Protein AF-K7FGC2-F1 (afdb_monomer_lite)

InterPro domains:
  IPR001452 SH3 domain [PF14604] (245-299)
  IPR001452 SH3 domain [PS50002] (238-303)
  IPR001452 SH3 domain [SM00326] (241-302)
  IPR009060 UBA-like superfamily [SSF46934] (22-72)
  IPR015940 Ubiquitin-associated domain [PF22562] (24-68)
  IPR015940 Ubiquitin-associated domain [PS50030] (15-60)
  IPR036028 SH3-like domain superfamily [SSF50044] (240-305)

Radius of gyration: 21.97 Å; chains: 1; bounding box: 47×70×52 Å

Structure (mmCIF, N/CA/C/O backbone):
data_AF-K7FGC2-F1
#
_entry.id   AF-K7FGC2-F1
#
loop_
_atom_site.group_PDB
_atom_site.id
_atom_site.type_symbol
_atom_site.label_atom_id
_atom_site.label_alt_id
_atom_site.label_comp_id
_atom_site.label_asym_id
_atom_site.label_entity_id
_atom_site.label_seq_id
_atom_site.pdbx_PDB_ins_code
_atom_site.Cartn_x
_atom_site.Cartn_y
_atom_site.Cartn_z
_atom_site.occupancy
_atom_site.B_iso_or_equiv
_atom_site.auth_seq_id
_atom_site.auth_comp_id
_atom_site.auth_asym_id
_atom_site.auth_atom_id
_atom_site.pdbx_PDB_model_num
ATOM 1 N N . MET A 1 1 ? -21.539 -42.590 16.883 1.00 47.12 1 MET A N 1
ATOM 2 C CA . MET A 1 1 ? -21.358 -42.446 15.420 1.00 47.12 1 MET A CA 1
ATOM 3 C C . MET A 1 1 ? -21.165 -40.992 14.982 1.00 47.12 1 MET A C 1
ATOM 5 O O . MET A 1 1 ? -20.287 -40.769 14.167 1.00 47.12 1 MET A O 1
ATOM 9 N N . ALA A 1 2 ? -21.829 -40.002 15.596 1.00 45.66 2 ALA A N 1
ATOM 10 C CA . ALA A 1 2 ? -21.679 -38.582 15.230 1.00 45.66 2 ALA A CA 1
ATOM 11 C C . ALA A 1 2 ? -20.256 -37.985 15.386 1.00 45.66 2 ALA A C 1
ATOM 13 O O . ALA A 1 2 ? -19.843 -37.169 14.577 1.00 45.66 2 ALA A O 1
ATOM 14 N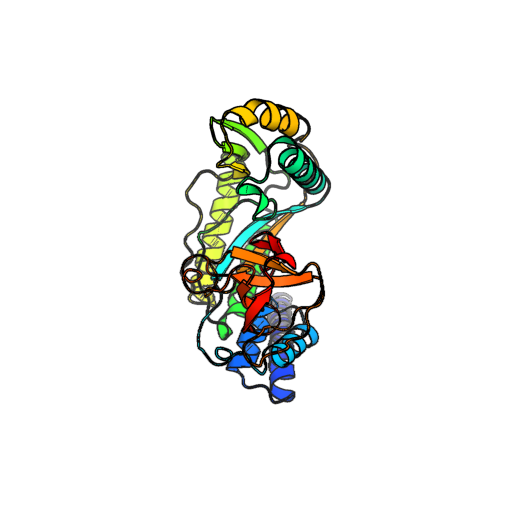 N . VAL A 1 3 ? -19.462 -38.410 16.380 1.00 42.41 3 VAL A N 1
ATOM 15 C CA . VAL A 1 3 ? -18.118 -37.834 16.644 1.00 42.41 3 VAL A CA 1
ATOM 16 C C . VAL A 1 3 ? -17.076 -38.220 15.578 1.00 42.41 3 VAL A C 1
ATOM 18 O O . VAL A 1 3 ? -16.153 -37.455 15.300 1.00 42.41 3 VAL A O 1
ATOM 21 N N . ALA A 1 4 ? -17.230 -39.392 14.953 1.00 43.91 4 ALA A N 1
ATOM 22 C CA . ALA A 1 4 ? -16.322 -39.869 13.908 1.00 43.91 4 ALA A CA 1
ATOM 23 C C . ALA A 1 4 ? -16.561 -39.151 12.566 1.00 43.91 4 ALA A C 1
ATOM 25 O O . ALA A 1 4 ? -15.607 -38.866 11.842 1.00 43.91 4 ALA A O 1
ATOM 26 N N . GLU A 1 5 ? -17.813 -38.791 12.267 1.00 41.41 5 GLU A N 1
ATOM 27 C CA . GLU A 1 5 ? -18.177 -38.028 11.068 1.00 41.41 5 GLU A CA 1
ATOM 28 C C . GLU A 1 5 ? -17.673 -36.579 11.144 1.00 41.41 5 GLU A C 1
ATOM 30 O O . GLU A 1 5 ? -17.087 -36.090 10.178 1.00 41.41 5 GLU A O 1
ATOM 35 N N . THR A 1 6 ? -17.759 -35.919 12.307 1.00 45.28 6 THR A N 1
ATOM 36 C CA . THR A 1 6 ? -17.243 -34.548 12.493 1.00 45.28 6 THR A CA 1
ATOM 37 C C . THR A 1 6 ? -15.719 -34.458 12.321 1.00 45.28 6 THR A C 1
ATOM 39 O O . THR A 1 6 ? -15.209 -33.473 11.783 1.00 45.28 6 THR A O 1
ATOM 42 N N . GLN A 1 7 ? -14.970 -35.494 12.727 1.00 43.53 7 GLN A N 1
ATOM 43 C CA . GLN A 1 7 ? -13.517 -35.576 12.505 1.00 43.53 7 GLN A CA 1
ATOM 44 C C . GLN A 1 7 ? -13.140 -35.889 11.050 1.00 43.53 7 GLN A C 1
ATOM 46 O O . GLN A 1 7 ? -12.083 -35.458 10.584 1.00 43.53 7 GLN A O 1
ATOM 51 N N . LEU A 1 8 ? -13.976 -36.634 10.319 1.00 41.78 8 LEU A N 1
ATOM 52 C CA . LEU A 1 8 ? -13.760 -36.872 8.892 1.00 41.78 8 LEU A CA 1
ATOM 53 C C . LEU A 1 8 ? -14.000 -35.590 8.089 1.00 41.78 8 LEU A C 1
ATOM 55 O O . LEU A 1 8 ? -13.174 -35.229 7.252 1.00 41.78 8 LEU A O 1
ATOM 59 N N . TYR A 1 9 ? -15.077 -34.863 8.396 1.00 42.16 9 TYR A N 1
ATOM 60 C CA . TYR A 1 9 ? -15.404 -33.598 7.739 1.00 42.16 9 TYR A CA 1
ATOM 61 C C . TYR A 1 9 ? -14.333 -32.526 7.970 1.00 42.16 9 TYR A C 1
ATOM 63 O O . TYR A 1 9 ? -13.935 -31.867 7.013 1.00 42.16 9 TYR A O 1
ATOM 71 N N . SER A 1 10 ? -13.789 -32.390 9.185 1.00 39.84 10 SER A N 1
ATOM 72 C CA . SER A 1 10 ? -12.711 -31.426 9.465 1.00 39.84 10 SER A CA 1
ATOM 73 C C . SER A 1 10 ? -11.397 -31.774 8.753 1.00 39.84 10 SER A C 1
ATOM 75 O O . SER A 1 10 ? -10.726 -30.888 8.220 1.00 39.84 10 SER A O 1
ATOM 77 N N . LYS A 1 11 ? -11.054 -33.065 8.648 1.00 40.75 11 LYS A N 1
ATOM 78 C CA . LYS A 1 11 ? -9.892 -33.531 7.873 1.00 40.75 11 LYS A CA 1
ATOM 79 C C . LYS A 1 11 ? -10.072 -33.313 6.373 1.00 40.75 11 LYS A C 1
ATOM 81 O O . LYS A 1 11 ? -9.118 -32.908 5.714 1.00 40.75 11 LYS A O 1
ATOM 86 N N . VAL A 1 12 ? -11.268 -33.539 5.829 1.00 42.62 12 VAL A N 1
ATOM 87 C CA . VAL A 1 12 ? -11.571 -33.307 4.408 1.00 42.62 12 VAL A CA 1
ATOM 88 C C . VAL A 1 12 ? -11.582 -31.809 4.089 1.00 42.62 12 VAL A C 1
ATOM 90 O O . VAL A 1 12 ? -10.975 -31.411 3.099 1.00 42.62 12 VAL A O 1
ATOM 93 N N . LEU A 1 13 ? -12.150 -30.961 4.954 1.00 41.16 13 LEU A N 1
ATOM 94 C CA . LEU A 1 13 ? -12.154 -29.505 4.767 1.00 41.16 13 LEU A CA 1
ATOM 95 C C . LEU A 1 13 ? -10.731 -28.916 4.795 1.00 41.16 13 LEU A C 1
ATOM 97 O O . LEU A 1 13 ? -10.389 -28.092 3.947 1.00 41.16 13 LEU A O 1
ATOM 101 N N . ASN A 1 14 ? -9.877 -29.394 5.710 1.00 41.31 14 ASN A N 1
ATOM 102 C CA . ASN A 1 14 ? -8.462 -29.013 5.766 1.00 41.31 14 ASN A CA 1
ATOM 103 C C . ASN A 1 14 ? -7.676 -29.519 4.547 1.00 41.31 14 ASN A C 1
ATOM 105 O O . ASN A 1 14 ? -6.813 -28.810 4.037 1.00 41.31 14 ASN A O 1
ATOM 109 N N . LYS A 1 15 ? -8.002 -30.705 4.018 1.00 41.00 15 LYS A N 1
ATOM 110 C CA . LYS A 1 15 ? -7.376 -31.251 2.800 1.00 41.00 15 LYS A CA 1
ATOM 111 C C . LYS A 1 15 ? -7.814 -30.512 1.529 1.00 41.00 15 LYS A C 1
ATOM 113 O O . LYS A 1 15 ? -7.029 -30.416 0.592 1.00 41.00 15 LYS A O 1
ATOM 118 N N . VAL A 1 16 ? -9.038 -29.978 1.500 1.00 44.78 16 VAL A N 1
ATOM 119 C CA . VAL A 1 16 ? -9.581 -29.181 0.386 1.00 44.78 16 VAL A CA 1
ATOM 120 C C . VAL A 1 16 ? -9.052 -27.740 0.416 1.00 44.78 16 VAL A C 1
ATOM 122 O O . VAL A 1 16 ? -8.631 -27.249 -0.627 1.00 44.78 16 VAL A O 1
ATOM 125 N N . LYS A 1 17 ? -8.958 -27.091 1.590 1.00 45.12 17 LYS A N 1
ATOM 126 C CA . LYS A 1 17 ? -8.335 -25.755 1.732 1.00 45.12 17 LYS A CA 1
ATOM 127 C C . LYS A 1 17 ? -6.833 -25.766 1.424 1.00 45.12 17 LYS A C 1
ATOM 129 O O . LYS A 1 17 ? -6.354 -24.859 0.757 1.00 45.12 17 LYS A O 1
ATOM 134 N N . LYS A 1 18 ? -6.108 -26.820 1.822 1.00 43.69 18 LYS A N 1
ATOM 135 C CA . LYS A 1 18 ? -4.686 -27.005 1.469 1.00 43.69 18 LYS A CA 1
ATOM 136 C C . LYS A 1 18 ? -4.472 -27.258 -0.034 1.00 43.69 18 LYS A C 1
ATOM 138 O O . LYS A 1 18 ? -3.371 -27.069 -0.531 1.00 43.69 18 LYS A O 1
ATOM 143 N N 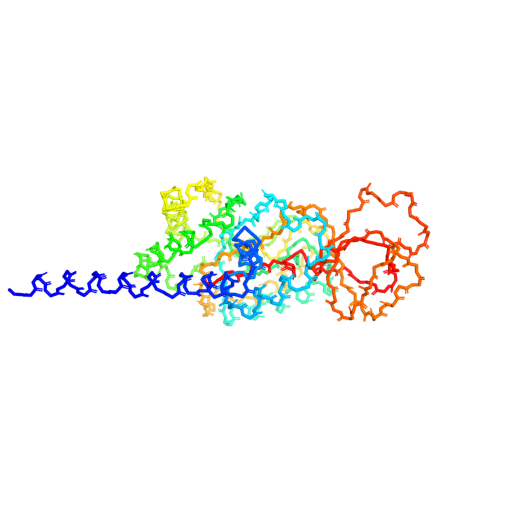. ARG A 1 19 ? -5.517 -27.670 -0.765 1.00 45.34 19 ARG A N 1
ATOM 144 C CA . ARG A 1 19 ? -5.463 -27.991 -2.201 1.00 45.34 19 ARG A CA 1
ATOM 145 C C . ARG A 1 19 ? -5.530 -26.760 -3.110 1.00 45.34 19 ARG A C 1
ATOM 147 O O . ARG A 1 19 ? -4.946 -26.805 -4.181 1.00 45.34 19 ARG A O 1
ATOM 154 N N . SER A 1 20 ? -6.220 -25.682 -2.723 1.00 50.56 20 SER A N 1
ATOM 155 C CA . SER A 1 20 ? -6.410 -24.517 -3.608 1.00 50.56 20 SER A CA 1
ATOM 156 C C . SER A 1 20 ? -5.241 -23.526 -3.599 1.00 50.56 20 SER A C 1
ATOM 158 O O . SER A 1 20 ? -4.976 -22.908 -4.622 1.00 50.56 20 SER A O 1
ATOM 160 N N . SER A 1 21 ? -4.535 -23.365 -2.474 1.00 52.53 21 SER A N 1
ATOM 161 C CA . SER A 1 21 ? -3.365 -22.473 -2.369 1.00 52.53 21 SER A CA 1
ATOM 162 C C . SER A 1 21 ? -2.082 -23.125 -2.893 1.00 52.53 21 SER A C 1
ATOM 164 O O . SER A 1 21 ? -1.301 -22.466 -3.572 1.00 52.53 21 SER A O 1
ATOM 166 N N . CYS A 1 22 ? -1.924 -24.440 -2.690 1.00 63.91 22 CYS A N 1
ATOM 167 C CA . CYS A 1 22 ? -0.880 -25.234 -3.346 1.00 63.91 22 CYS A CA 1
ATOM 168 C C . CYS A 1 22 ? -1.037 -25.199 -4.877 1.00 63.91 22 CYS A C 1
ATOM 170 O O . CYS A 1 22 ? -0.046 -25.088 -5.586 1.00 63.91 22 CYS A O 1
ATOM 172 N N . ALA A 1 23 ? -2.278 -25.165 -5.385 1.00 77.50 23 ALA A N 1
ATOM 173 C CA . ALA A 1 23 ? -2.550 -25.157 -6.822 1.00 77.50 23 ALA A CA 1
ATOM 174 C C . ALA A 1 23 ? -2.007 -23.922 -7.563 1.00 77.50 23 ALA A C 1
ATOM 176 O O . ALA A 1 23 ? -1.613 -24.048 -8.719 1.00 77.50 23 ALA A O 1
ATOM 177 N N . VAL A 1 24 ? -1.975 -22.736 -6.935 1.00 88.12 24 VAL A N 1
ATOM 178 C CA . VAL A 1 24 ? -1.490 -21.515 -7.611 1.00 88.12 24 VAL A CA 1
ATOM 179 C C . VAL A 1 24 ? 0.025 -21.587 -7.816 1.00 88.12 24 VAL A C 1
ATOM 181 O O . VAL A 1 24 ? 0.502 -21.391 -8.933 1.00 88.12 24 VAL A O 1
ATOM 184 N N . LEU A 1 25 ? 0.773 -21.928 -6.760 1.00 92.38 25 LEU A N 1
ATOM 185 C CA . LEU A 1 25 ? 2.220 -22.121 -6.847 1.00 92.38 25 LEU A CA 1
ATOM 186 C C . LEU A 1 25 ? 2.562 -23.304 -7.763 1.00 92.38 25 LEU A C 1
ATOM 188 O O . LEU A 1 25 ? 3.377 -23.146 -8.664 1.00 92.38 25 LEU A O 1
ATOM 192 N N . GLU A 1 26 ? 1.907 -24.457 -7.597 1.00 92.44 26 GLU A N 1
ATOM 193 C CA . GLU A 1 26 ? 2.106 -25.635 -8.457 1.00 92.44 26 GLU A CA 1
ATOM 194 C C . GLU A 1 26 ? 1.871 -25.316 -9.939 1.00 92.44 26 GLU A C 1
ATOM 196 O O . GLU A 1 26 ? 2.631 -25.775 -10.790 1.00 92.44 26 GLU A O 1
ATOM 201 N N . SER A 1 27 ? 0.867 -24.490 -10.252 1.00 94.00 27 SER A N 1
ATOM 202 C CA . SER A 1 27 ? 0.606 -24.040 -11.620 1.00 94.00 27 SER A CA 1
ATOM 203 C C . SER A 1 27 ? 1.779 -23.228 -12.181 1.00 94.00 27 SER A C 1
ATOM 205 O O . SER A 1 27 ? 2.276 -23.551 -13.258 1.00 94.00 27 SER A O 1
ATOM 207 N N . LEU A 1 28 ? 2.309 -22.252 -11.433 1.00 95.50 28 LEU A N 1
ATOM 208 C CA . LEU A 1 28 ? 3.484 -21.474 -11.857 1.00 95.50 28 LEU A CA 1
ATOM 209 C C . LEU A 1 28 ? 4.738 -22.347 -12.024 1.00 95.50 28 LEU A C 1
ATOM 211 O O . LEU A 1 28 ? 5.472 -22.190 -12.999 1.00 95.50 28 LEU A O 1
ATOM 215 N N . LEU A 1 29 ? 4.955 -23.307 -11.122 1.00 95.88 29 LEU A N 1
ATOM 216 C CA . LEU A 1 29 ? 6.051 -24.273 -11.241 1.00 95.88 29 LEU A CA 1
ATOM 217 C C . LEU A 1 29 ? 5.895 -25.144 -12.495 1.00 95.88 29 LEU A C 1
ATOM 219 O O . LEU A 1 29 ? 6.872 -25.399 -13.195 1.00 95.88 29 LEU A O 1
ATOM 223 N N . SER A 1 30 ? 4.667 -25.562 -12.822 1.00 95.19 30 SER A N 1
ATOM 224 C CA . SER A 1 30 ? 4.380 -26.338 -14.036 1.00 95.19 30 SER A CA 1
ATOM 225 C C . SER A 1 30 ? 4.595 -25.541 -15.330 1.00 95.19 30 SER A C 1
ATOM 227 O O . SER A 1 30 ? 4.909 -26.132 -16.361 1.00 95.19 30 SER A O 1
ATOM 229 N N . MET A 1 31 ? 4.498 -24.206 -15.271 1.00 94.75 31 MET A N 1
ATOM 230 C CA . MET A 1 31 ? 4.869 -23.298 -16.366 1.00 94.75 31 MET A CA 1
ATOM 231 C C . MET A 1 31 ? 6.392 -23.130 -16.514 1.00 94.75 31 MET A C 1
ATOM 233 O O . MET A 1 31 ? 6.842 -22.502 -17.469 1.00 94.75 31 MET A O 1
ATOM 237 N N . GLY A 1 32 ? 7.186 -23.691 -15.596 1.00 95.75 32 GLY A N 1
ATOM 238 C CA . GLY A 1 32 ? 8.648 -23.661 -15.628 1.00 95.75 32 GLY A CA 1
ATOM 239 C C . GLY A 1 32 ? 9.285 -22.510 -14.848 1.00 95.75 32 GLY A C 1
ATOM 240 O O . GLY A 1 32 ? 10.500 -22.334 -14.929 1.00 95.75 32 GLY A O 1
ATOM 241 N N . PHE A 1 33 ? 8.510 -21.731 -14.086 1.00 96.31 33 PHE A N 1
ATOM 242 C CA . PHE A 1 33 ? 9.080 -20.681 -13.244 1.00 96.31 33 PHE A CA 1
ATOM 243 C C . PHE A 1 33 ? 9.817 -21.277 -12.032 1.00 96.31 33 PHE A C 1
ATOM 245 O O . PHE A 1 33 ? 9.278 -22.174 -11.376 1.00 96.31 33 PHE A O 1
ATOM 252 N N . PRO A 1 34 ? 11.021 -20.779 -11.688 1.00 96.06 34 PRO A N 1
ATOM 253 C CA . PRO A 1 34 ? 11.702 -21.155 -10.453 1.00 96.06 34 PRO A CA 1
ATOM 254 C C . PRO A 1 34 ? 10.847 -20.888 -9.208 1.00 96.06 34 PRO A C 1
ATOM 256 O O . PRO A 1 34 ? 10.091 -19.920 -9.144 1.00 96.06 34 PRO A O 1
ATOM 259 N N . ALA A 1 35 ? 10.986 -21.729 -8.182 1.00 94.81 35 ALA A N 1
ATOM 260 C CA . ALA A 1 35 ? 10.135 -21.647 -6.997 1.00 94.81 35 ALA A CA 1
ATOM 261 C C . ALA A 1 35 ? 10.280 -20.330 -6.224 1.00 94.81 35 ALA A C 1
ATOM 263 O O . ALA A 1 35 ? 9.289 -19.805 -5.720 1.00 94.81 35 ALA A O 1
ATOM 264 N N . HIS A 1 36 ? 11.489 -19.776 -6.125 1.00 94.81 36 HIS A N 1
ATOM 265 C CA . HIS A 1 36 ? 11.714 -18.523 -5.404 1.00 94.81 36 HIS A CA 1
ATOM 266 C C . HIS A 1 36 ? 11.096 -17.325 -6.136 1.00 94.81 36 HIS A C 1
ATOM 268 O O . HIS A 1 36 ? 10.397 -16.538 -5.503 1.00 94.81 36 HIS A O 1
ATOM 274 N N . THR A 1 37 ? 11.248 -17.225 -7.462 1.00 96.19 37 THR A N 1
ATOM 275 C CA . THR A 1 37 ? 10.623 -16.145 -8.248 1.00 96.19 37 THR A CA 1
ATOM 276 C C . THR A 1 37 ? 9.106 -16.290 -8.312 1.00 96.19 37 THR A C 1
ATOM 278 O O . THR A 1 37 ? 8.398 -15.290 -8.213 1.00 96.19 37 THR A O 1
ATOM 281 N N . ALA A 1 38 ? 8.581 -17.519 -8.392 1.00 96.94 38 ALA A N 1
ATOM 282 C CA . ALA A 1 38 ? 7.145 -17.773 -8.319 1.00 96.94 38 ALA A CA 1
ATOM 283 C C . ALA A 1 38 ? 6.548 -17.309 -6.979 1.00 96.94 38 ALA A C 1
ATOM 285 O O . ALA A 1 38 ? 5.533 -16.614 -6.974 1.00 96.94 38 ALA A O 1
ATOM 286 N N . ASN A 1 39 ? 7.193 -17.623 -5.849 1.00 96.06 39 ASN A N 1
ATOM 287 C CA . ASN A 1 39 ? 6.759 -17.128 -4.538 1.00 96.06 39 ASN A CA 1
ATOM 288 C C . ASN A 1 39 ? 6.834 -15.598 -4.451 1.00 96.06 39 ASN A C 1
ATOM 290 O O . ASN A 1 39 ? 5.871 -14.973 -4.011 1.00 96.06 39 ASN A O 1
ATOM 294 N N . LYS A 1 40 ? 7.919 -14.983 -4.939 1.00 96.69 40 LYS A N 1
ATOM 295 C CA . LYS A 1 40 ? 8.049 -13.520 -4.997 1.00 96.69 40 LYS A CA 1
ATOM 296 C C . LYS A 1 40 ? 6.921 -12.872 -5.800 1.00 96.69 40 LYS A C 1
ATOM 298 O O . LYS A 1 40 ? 6.319 -11.898 -5.356 1.00 96.69 40 LYS A O 1
ATOM 303 N N . ALA A 1 41 ? 6.589 -13.431 -6.961 1.00 97.19 41 ALA A N 1
ATOM 304 C CA . ALA A 1 41 ? 5.509 -12.932 -7.804 1.00 97.19 41 ALA A CA 1
ATOM 305 C C . ALA A 1 41 ? 4.136 -13.060 -7.135 1.00 97.19 41 ALA A C 1
ATOM 307 O O . ALA A 1 41 ? 3.300 -12.162 -7.247 1.00 97.19 41 ALA A O 1
ATOM 308 N N . LEU A 1 42 ? 3.899 -14.157 -6.412 1.00 96.50 42 LEU A N 1
ATOM 309 C CA . LEU A 1 42 ? 2.680 -14.337 -5.629 1.00 96.50 42 LEU A CA 1
ATOM 310 C C . LEU A 1 42 ? 2.588 -13.312 -4.498 1.00 96.50 42 LEU A C 1
ATOM 312 O O . LEU A 1 42 ? 1.543 -12.672 -4.353 1.00 96.50 42 LEU A O 1
ATOM 316 N N . ALA A 1 43 ? 3.678 -13.087 -3.763 1.00 96.12 43 ALA A N 1
ATOM 317 C CA . ALA A 1 43 ? 3.753 -12.050 -2.739 1.00 96.12 43 ALA A CA 1
ATOM 318 C C . ALA A 1 43 ? 3.463 -10.660 -3.340 1.00 96.12 43 ALA A C 1
ATOM 320 O O . ALA A 1 43 ? 2.585 -9.950 -2.850 1.00 96.12 43 ALA A O 1
ATOM 321 N N . ALA A 1 44 ? 4.085 -10.332 -4.479 1.00 96.25 44 ALA A N 1
ATOM 322 C CA . ALA A 1 44 ? 3.913 -9.069 -5.206 1.00 96.25 44 ALA A CA 1
ATOM 323 C C . ALA A 1 44 ? 2.551 -8.855 -5.862 1.00 96.25 44 ALA A C 1
ATOM 325 O O . ALA A 1 44 ? 2.229 -7.740 -6.264 1.00 96.25 44 ALA A O 1
ATOM 326 N N . THR A 1 45 ? 1.727 -9.892 -5.951 1.00 96.44 45 THR A N 1
ATOM 327 C CA . THR A 1 45 ? 0.374 -9.805 -6.517 1.00 96.44 45 THR A CA 1
ATOM 328 C C . THR A 1 45 ? -0.709 -10.124 -5.490 1.00 96.44 45 THR A C 1
ATOM 330 O O . THR A 1 45 ? -1.896 -10.174 -5.813 1.00 96.44 45 THR A O 1
ATOM 333 N N . GLY A 1 46 ? -0.334 -10.302 -4.222 1.00 95.31 46 GLY A N 1
ATOM 334 C CA . GLY A 1 46 ? -1.278 -10.526 -3.134 1.00 95.31 46 GLY A CA 1
ATOM 335 C C . GLY A 1 46 ? -1.883 -11.930 -3.122 1.00 95.31 46 GLY A C 1
ATOM 336 O O . GLY A 1 46 ? -2.929 -12.132 -2.506 1.00 95.31 46 GLY A O 1
ATOM 337 N N . HIS A 1 47 ? -1.246 -12.889 -3.806 1.00 92.62 47 HIS A N 1
ATOM 338 C CA . HIS A 1 47 ? -1.708 -14.269 -4.006 1.00 92.62 47 HIS A CA 1
ATOM 339 C C . HIS A 1 47 ? -3.109 -14.375 -4.637 1.00 92.62 47 HIS A C 1
ATOM 341 O O . HIS A 1 47 ? -3.859 -15.314 -4.357 1.00 92.62 47 HIS A O 1
ATOM 347 N N . LYS A 1 48 ? -3.498 -13.416 -5.483 1.00 89.62 48 LYS A N 1
ATOM 348 C CA . LYS A 1 48 ? -4.848 -13.364 -6.065 1.00 89.62 48 LYS A CA 1
ATOM 349 C C . LYS A 1 48 ? -5.092 -14.461 -7.098 1.00 89.62 48 LYS A C 1
ATOM 351 O O . LYS A 1 48 ? -6.028 -15.240 -6.938 1.00 89.62 48 LYS A O 1
ATOM 356 N N . THR A 1 49 ? -4.276 -14.517 -8.151 1.00 93.25 49 THR A N 1
ATOM 357 C CA . THR A 1 49 ? -4.462 -15.441 -9.284 1.00 93.25 49 THR A CA 1
ATOM 358 C C . THR A 1 49 ? -3.129 -15.876 -9.895 1.00 93.25 49 THR A C 1
ATOM 360 O O . THR A 1 49 ? -2.109 -15.204 -9.725 1.00 93.25 49 THR A O 1
ATOM 363 N N . VAL A 1 50 ? -3.140 -16.998 -10.626 1.00 95.31 50 VAL A N 1
ATOM 364 C CA . VAL A 1 50 ? -1.971 -17.467 -11.392 1.00 95.31 50 VAL A CA 1
ATOM 365 C C . VAL A 1 50 ? -1.655 -16.482 -12.518 1.00 95.31 50 VAL A C 1
ATOM 367 O O . VAL A 1 50 ? -0.492 -16.195 -12.787 1.00 95.31 50 VAL A O 1
ATOM 370 N N . GLU A 1 51 ? -2.687 -15.940 -13.162 1.00 95.94 51 GLU A N 1
ATOM 371 C CA . GLU A 1 51 ? -2.581 -15.049 -14.314 1.00 95.94 51 GLU A CA 1
ATOM 372 C C . GLU A 1 51 ? -1.886 -13.734 -13.947 1.00 95.94 51 GLU A C 1
ATOM 374 O O . GLU A 1 51 ? -1.005 -13.280 -14.679 1.00 95.94 51 GLU A O 1
ATOM 379 N N . GLU A 1 52 ? -2.235 -13.135 -12.804 1.00 96.00 52 GLU A N 1
ATOM 380 C CA . GLU A 1 52 ? -1.584 -11.912 -12.323 1.00 96.00 52 GLU A CA 1
ATOM 381 C C . GLU A 1 52 ? -0.114 -12.154 -11.965 1.00 96.00 52 GLU A C 1
ATOM 383 O O . GLU A 1 52 ? 0.745 -11.388 -12.403 1.00 96.00 52 GLU A O 1
ATOM 388 N N . ALA A 1 53 ? 0.193 -13.233 -11.237 1.00 96.94 53 ALA A N 1
ATOM 389 C CA . ALA A 1 53 ? 1.566 -13.575 -10.862 1.00 96.94 53 ALA A CA 1
ATOM 390 C C . ALA A 1 53 ? 2.432 -13.913 -12.087 1.00 96.94 53 ALA A C 1
ATOM 392 O O . ALA A 1 53 ? 3.552 -13.421 -12.218 1.00 96.94 53 ALA A O 1
ATOM 393 N N . SER A 1 54 ? 1.895 -14.684 -13.036 1.00 97.50 54 SER A N 1
ATOM 394 C CA . SER A 1 54 ? 2.566 -14.985 -14.303 1.00 97.50 54 SER A CA 1
ATOM 395 C C . SER A 1 54 ? 2.814 -13.710 -15.111 1.00 97.50 54 SER A C 1
ATOM 397 O O . SER A 1 54 ? 3.930 -13.471 -15.571 1.00 97.50 54 SER A O 1
ATOM 399 N N . LYS A 1 55 ? 1.820 -12.822 -15.239 1.00 97.31 55 LYS A N 1
ATOM 400 C CA . LYS A 1 55 ? 1.994 -11.525 -15.912 1.00 97.31 55 LYS A CA 1
ATOM 401 C C . LYS A 1 55 ? 3.060 -10.662 -15.230 1.00 97.31 55 LYS A C 1
ATOM 403 O O . LYS A 1 55 ? 3.831 -9.992 -15.924 1.00 97.31 55 LYS A O 1
ATOM 408 N N . TRP A 1 56 ? 3.112 -10.676 -13.899 1.00 97.75 56 TRP A N 1
ATOM 409 C CA . TRP A 1 56 ? 4.133 -9.970 -13.130 1.00 97.75 56 TRP A CA 1
ATOM 410 C C . TRP A 1 56 ? 5.535 -10.501 -13.455 1.00 97.75 56 TRP A C 1
ATOM 412 O O . TRP A 1 56 ? 6.393 -9.699 -13.821 1.00 97.75 56 TRP A O 1
ATOM 422 N N . LEU A 1 57 ? 5.733 -11.827 -13.455 1.00 97.81 57 LEU A N 1
ATOM 423 C CA . LEU A 1 57 ? 7.007 -12.477 -13.811 1.00 97.81 57 LEU A CA 1
ATOM 424 C C . LEU A 1 57 ? 7.478 -12.108 -15.216 1.00 97.81 57 LEU A C 1
ATOM 426 O O . LEU A 1 57 ? 8.628 -11.725 -15.404 1.00 97.81 57 LEU A O 1
ATOM 430 N N . HIS A 1 58 ? 6.580 -12.163 -16.200 1.00 97.25 58 HIS A N 1
ATOM 431 C CA . HIS A 1 58 ? 6.912 -11.767 -17.569 1.00 97.25 58 HIS A CA 1
ATOM 432 C C . HIS A 1 58 ? 7.289 -10.286 -17.673 1.00 97.25 58 HIS A C 1
ATOM 434 O O . HIS A 1 58 ? 8.150 -9.931 -18.471 1.00 97.25 58 HIS A O 1
ATOM 440 N N . SER A 1 59 ? 6.655 -9.417 -16.882 1.00 97.38 59 SER A N 1
ATOM 441 C CA . SER A 1 59 ? 6.953 -7.980 -16.900 1.00 97.38 59 SER A CA 1
ATOM 442 C C . SER A 1 59 ? 8.280 -7.652 -16.207 1.00 97.38 59 SER A C 1
ATOM 444 O O . SER A 1 59 ? 8.932 -6.687 -16.595 1.00 97.38 59 SER A O 1
ATOM 446 N N . HIS A 1 60 ? 8.683 -8.466 -15.226 1.00 97.44 60 HIS A N 1
ATOM 447 C CA . HIS A 1 60 ? 9.914 -8.321 -14.443 1.00 97.44 60 HIS A CA 1
ATOM 448 C C . HIS A 1 60 ? 11.061 -9.202 -14.954 1.00 97.44 60 HIS A C 1
ATOM 450 O O . HIS A 1 60 ? 12.059 -9.367 -14.266 1.00 97.44 60 HIS A O 1
ATOM 456 N N . CYS A 1 61 ? 10.967 -9.761 -16.165 1.00 95.75 61 CYS A N 1
ATOM 457 C CA . CYS A 1 61 ? 12.000 -10.654 -16.702 1.00 95.75 61 CYS A CA 1
ATOM 458 C C . CYS A 1 61 ? 13.387 -9.996 -16.839 1.00 95.75 61 CYS A C 1
ATOM 460 O O . CYS A 1 61 ? 14.391 -10.701 -16.858 1.00 95.75 61 CYS A O 1
ATOM 462 N N . ASN A 1 62 ? 13.433 -8.661 -16.906 1.00 94.81 62 ASN A N 1
ATOM 463 C CA . ASN A 1 62 ? 14.652 -7.851 -16.937 1.00 94.81 62 ASN A CA 1
ATOM 464 C C . ASN A 1 62 ? 14.882 -7.075 -15.622 1.00 94.81 62 ASN A C 1
ATOM 466 O O . ASN A 1 62 ? 15.673 -6.130 -15.605 1.00 94.81 62 ASN A O 1
ATOM 470 N N . ASP A 1 63 ? 14.167 -7.407 -14.541 1.00 96.00 63 ASP A N 1
ATOM 471 C CA . ASP A 1 63 ? 14.414 -6.828 -13.219 1.00 96.00 63 ASP A CA 1
ATOM 472 C C . ASP A 1 63 ? 15.734 -7.404 -12.669 1.00 96.00 63 ASP A C 1
ATOM 474 O O . ASP A 1 63 ? 15.814 -8.611 -12.420 1.00 96.00 63 ASP A O 1
ATOM 478 N N . PRO A 1 64 ? 16.769 -6.572 -12.440 1.00 94.31 64 PRO A N 1
ATOM 479 C CA . PRO A 1 64 ? 18.068 -7.040 -11.953 1.00 94.31 64 PRO A CA 1
ATOM 480 C C . PRO A 1 64 ? 18.016 -7.666 -10.551 1.00 94.31 64 PRO A C 1
ATOM 482 O O . PRO A 1 64 ? 18.961 -8.336 -10.154 1.00 94.31 64 PRO A O 1
ATOM 485 N N . SER A 1 65 ? 16.933 -7.446 -9.807 1.00 94.12 65 SER A N 1
ATOM 486 C CA . SER A 1 65 ? 16.721 -7.941 -8.443 1.00 94.12 65 SER A CA 1
ATOM 487 C C . SER A 1 65 ? 15.682 -9.064 -8.350 1.00 94.12 65 SER A C 1
ATOM 489 O O . SER A 1 65 ? 15.257 -9.446 -7.252 1.00 94.12 65 SER A O 1
ATOM 491 N N . LEU A 1 66 ? 15.226 -9.596 -9.493 1.00 95.06 66 LEU A N 1
ATOM 492 C CA . LEU A 1 66 ? 14.185 -10.624 -9.526 1.00 95.06 66 LEU A CA 1
ATOM 493 C C . LEU A 1 66 ? 14.559 -11.853 -8.687 1.00 95.06 66 LEU A C 1
ATOM 495 O O . LEU A 1 66 ? 13.693 -12.432 -8.031 1.00 95.06 66 LEU A O 1
ATOM 499 N N . ASP A 1 67 ? 15.840 -12.202 -8.636 1.00 94.75 67 ASP A N 1
ATOM 500 C CA . ASP A 1 67 ? 16.351 -13.351 -7.887 1.00 94.75 67 ASP A CA 1
ATOM 501 C C . ASP A 1 67 ? 16.792 -13.019 -6.451 1.00 94.75 67 ASP A C 1
ATOM 503 O O . ASP A 1 67 ? 17.015 -13.932 -5.656 1.00 94.75 67 ASP A O 1
ATOM 507 N N . ASP A 1 68 ? 16.868 -11.738 -6.077 1.00 94.56 68 ASP A N 1
ATOM 508 C CA . ASP A 1 68 ? 17.343 -11.337 -4.750 1.00 94.56 68 ASP A CA 1
ATOM 509 C C . ASP A 1 68 ? 16.365 -11.786 -3.649 1.00 94.56 68 ASP A C 1
ATOM 511 O O . ASP A 1 68 ? 15.157 -11.602 -3.794 1.00 94.56 68 ASP A O 1
ATOM 515 N N . PRO A 1 69 ? 16.816 -12.308 -2.499 1.00 92.12 69 PRO A N 1
ATOM 516 C CA . PRO A 1 69 ? 15.929 -12.766 -1.426 1.00 92.12 69 PRO A CA 1
ATOM 517 C C . PRO A 1 69 ? 15.413 -11.595 -0.566 1.00 92.12 69 PRO A C 1
ATOM 519 O O . PRO A 1 69 ? 15.553 -11.589 0.655 1.00 92.12 69 PRO A O 1
ATOM 522 N N . ILE A 1 70 ? 14.859 -10.569 -1.211 1.00 93.19 70 ILE A N 1
ATOM 523 C CA . ILE A 1 70 ? 14.326 -9.364 -0.576 1.00 93.19 70 ILE A CA 1
ATOM 524 C C . ILE A 1 70 ? 12.815 -9.563 -0.371 1.00 93.19 70 ILE A C 1
ATOM 526 O O . ILE A 1 70 ? 12.077 -9.546 -1.359 1.00 93.19 70 ILE A O 1
ATOM 530 N N . PRO A 1 71 ? 12.345 -9.751 0.878 1.00 93.81 71 PRO A N 1
ATOM 531 C CA . PRO A 1 71 ? 10.927 -9.935 1.158 1.00 93.81 71 PRO A CA 1
ATOM 532 C C . PRO A 1 71 ? 10.140 -8.634 0.985 1.00 93.81 71 PRO A C 1
ATOM 534 O O . PRO A 1 71 ? 10.690 -7.532 0.973 1.00 93.81 71 PRO A O 1
ATOM 537 N N . GLN A 1 72 ? 8.817 -8.749 0.942 1.00 95.69 72 GLN A N 1
ATOM 538 C CA . GLN A 1 72 ? 7.963 -7.573 1.093 1.00 95.69 72 GLN A CA 1
ATOM 539 C C . GLN A 1 72 ? 7.838 -7.139 2.551 1.00 95.69 72 GLN A C 1
ATOM 541 O O . GLN A 1 72 ? 8.042 -7.916 3.491 1.00 95.69 72 GLN A O 1
ATOM 546 N N . GLU A 1 73 ? 7.451 -5.882 2.727 1.00 96.81 73 GLU A N 1
ATOM 547 C CA . GLU A 1 73 ? 7.041 -5.348 4.014 1.00 96.81 73 GLU A CA 1
ATOM 548 C C . GLU A 1 73 ? 5.513 -5.282 4.073 1.00 96.81 73 GLU A C 1
ATOM 550 O O . GLU A 1 73 ? 4.866 -4.796 3.148 1.00 96.81 73 GLU A O 1
ATOM 555 N N . TYR A 1 74 ? 4.939 -5.765 5.167 1.00 98.31 74 TYR A N 1
ATOM 556 C CA . TYR A 1 74 ? 3.515 -5.968 5.372 1.00 98.31 74 TYR A CA 1
ATOM 557 C C . TYR A 1 74 ? 2.995 -5.117 6.524 1.00 98.31 74 TYR A C 1
ATOM 559 O O . TYR A 1 74 ? 3.707 -4.846 7.489 1.00 98.31 74 TYR A O 1
ATOM 567 N N . ALA A 1 75 ? 1.719 -4.757 6.457 1.00 97.81 75 ALA A N 1
ATOM 568 C CA . ALA A 1 75 ? 0.983 -4.164 7.561 1.00 97.81 75 ALA A CA 1
ATOM 569 C C . ALA A 1 75 ? -0.460 -4.672 7.583 1.00 97.81 75 ALA A C 1
ATOM 571 O O . ALA A 1 75 ? -1.084 -4.900 6.542 1.00 97.81 75 ALA A O 1
ATOM 572 N N . LEU A 1 76 ? -0.995 -4.834 8.793 1.00 98.56 76 LEU A N 1
ATOM 573 C CA . LEU A 1 76 ? -2.397 -5.158 9.012 1.00 98.56 76 LEU A CA 1
ATOM 574 C C . LEU A 1 76 ? -3.183 -3.880 9.314 1.00 98.56 76 LEU A C 1
ATOM 576 O O . LEU A 1 76 ? -2.888 -3.149 10.266 1.00 98.56 76 LEU A O 1
ATOM 580 N N . TYR A 1 77 ? -4.225 -3.656 8.523 1.00 98.38 77 TYR A N 1
ATOM 581 C CA . TYR A 1 77 ? -5.118 -2.515 8.652 1.00 98.38 77 TYR A CA 1
ATOM 582 C C . TYR A 1 77 ? -6.557 -2.960 8.861 1.00 98.38 77 TYR A C 1
ATOM 584 O O . TYR A 1 77 ? -6.980 -3.997 8.355 1.00 98.38 77 TYR A O 1
ATOM 592 N N . LEU A 1 78 ? -7.328 -2.141 9.570 1.00 97.19 78 LEU A N 1
ATOM 593 C CA . LEU A 1 78 ? -8.781 -2.225 9.574 1.00 97.19 78 LEU A CA 1
ATOM 594 C C . LEU A 1 78 ? -9.336 -1.123 8.667 1.00 97.19 78 LEU A C 1
ATOM 596 O O . LEU A 1 78 ? -9.179 0.067 8.948 1.00 97.19 78 LEU A O 1
ATOM 600 N N . CYS A 1 79 ? -9.957 -1.522 7.562 1.00 96.69 79 CYS A N 1
ATOM 601 C CA . CYS A 1 79 ? -10.403 -0.622 6.504 1.00 96.69 79 CYS A CA 1
ATOM 602 C C . CYS A 1 79 ? -11.932 -0.461 6.525 1.00 96.69 79 CYS A C 1
ATOM 604 O O . CYS A 1 79 ? -12.635 -1.478 6.524 1.00 96.69 79 CYS A O 1
ATOM 606 N N . PRO A 1 80 ? -12.459 0.777 6.505 1.00 95.31 80 PRO A N 1
ATOM 607 C CA . PRO A 1 80 ? -13.879 1.031 6.328 1.00 95.31 80 PRO A CA 1
ATOM 608 C C . PRO A 1 80 ? -14.284 0.851 4.862 1.00 95.31 80 PRO A C 1
ATOM 610 O O . PRO A 1 80 ? -13.526 1.169 3.940 1.00 95.31 80 PRO A O 1
ATOM 613 N N . SER A 1 81 ? -15.514 0.399 4.650 1.00 93.50 81 SER A N 1
ATOM 614 C CA . SER A 1 81 ? -16.156 0.276 3.340 1.00 93.50 81 SER A CA 1
ATOM 615 C C . SER A 1 81 ? -17.643 0.633 3.427 1.00 93.50 81 SER A C 1
ATOM 617 O O . SER A 1 81 ? -18.229 0.645 4.515 1.00 93.50 81 SER A O 1
ATOM 619 N N . GLY A 1 82 ? -18.255 0.945 2.282 1.00 93.25 82 GLY A N 1
ATOM 620 C CA . GLY A 1 82 ? -19.637 1.423 2.212 1.00 93.25 82 GLY A CA 1
ATOM 621 C C . GLY A 1 82 ? -19.768 2.928 2.501 1.00 93.25 82 GLY A C 1
ATOM 622 O O . GLY A 1 82 ? -18.803 3.666 2.311 1.00 93.25 82 GLY A O 1
ATOM 623 N N . PRO A 1 83 ? -20.930 3.403 2.988 1.00 93.81 83 PRO A N 1
ATOM 624 C CA . PRO A 1 83 ? -21.242 4.836 3.064 1.00 93.81 83 PRO A CA 1
ATOM 625 C C . PRO A 1 83 ? -20.224 5.699 3.822 1.00 93.81 83 PRO A C 1
ATOM 627 O O . PRO A 1 83 ? -19.907 6.803 3.377 1.00 93.81 83 PRO A O 1
ATOM 630 N N . LEU A 1 84 ? -19.676 5.203 4.941 1.00 93.38 84 LEU A N 1
ATOM 631 C CA . LEU A 1 84 ? -18.628 5.924 5.671 1.00 93.38 84 LEU A CA 1
ATOM 632 C C . LEU A 1 84 ? -17.366 6.105 4.815 1.00 93.38 84 LEU A C 1
ATOM 634 O O . LEU A 1 84 ? -16.769 7.178 4.823 1.00 93.38 84 LEU A O 1
ATOM 638 N N . HIS A 1 85 ? -16.964 5.075 4.063 1.00 94.25 85 HIS A N 1
ATOM 639 C CA . HIS A 1 85 ? -15.812 5.153 3.165 1.00 94.25 85 HIS A CA 1
ATOM 640 C C . HIS A 1 85 ? -16.011 6.231 2.100 1.00 94.25 85 HIS A C 1
ATOM 642 O O . HIS A 1 85 ? -15.112 7.039 1.885 1.00 94.25 85 HIS A O 1
ATOM 648 N N . ASP A 1 86 ? -17.196 6.299 1.494 1.00 94.62 86 ASP A N 1
ATOM 649 C CA . ASP A 1 86 ? -17.500 7.295 0.462 1.00 94.62 86 ASP A CA 1
ATOM 650 C C . ASP A 1 86 ? -17.378 8.727 1.008 1.00 94.62 86 ASP A C 1
ATOM 652 O O . ASP A 1 86 ? -16.803 9.599 0.355 1.00 94.62 86 ASP A O 1
ATOM 656 N N . ARG A 1 87 ? -17.828 8.963 2.250 1.00 95.50 87 ARG A N 1
ATOM 657 C CA . ARG A 1 87 ? -17.668 10.263 2.927 1.00 95.50 87 ARG A CA 1
ATOM 658 C C . ARG A 1 87 ? -16.223 10.583 3.285 1.00 95.50 87 ARG A C 1
ATOM 660 O O . ARG A 1 87 ? -15.821 11.739 3.183 1.00 95.50 87 ARG A O 1
ATOM 667 N N . LEU A 1 88 ? -15.428 9.583 3.664 1.00 96.00 88 LEU A N 1
ATOM 668 C CA . LEU A 1 88 ? -13.990 9.759 3.887 1.00 96.00 88 LEU A CA 1
ATOM 669 C C . LEU A 1 88 ? -13.267 10.138 2.584 1.00 96.00 88 LEU A C 1
ATOM 671 O O . LEU A 1 88 ? -12.428 11.038 2.590 1.00 96.00 88 LEU A O 1
ATOM 675 N N . GLN A 1 89 ? -13.627 9.512 1.459 1.00 95.69 89 GLN A N 1
ATOM 676 C CA . GLN A 1 89 ? -13.073 9.856 0.145 1.00 95.69 89 GLN A CA 1
ATOM 677 C C . GLN A 1 89 ? -13.471 11.266 -0.299 1.00 95.69 89 GLN A C 1
ATOM 679 O O . GLN A 1 89 ? -12.632 12.021 -0.789 1.00 95.69 89 GLN A O 1
ATOM 684 N N . GLU A 1 90 ? -14.733 11.649 -0.098 1.00 96.25 90 GLU A N 1
ATOM 685 C CA . GLU A 1 90 ? -15.216 13.002 -0.385 1.00 96.25 90 GLU A CA 1
ATOM 686 C C . GLU A 1 90 ? -14.471 14.051 0.451 1.00 96.25 90 GLU A C 1
ATOM 688 O O . GLU A 1 90 ? -13.970 15.035 -0.098 1.00 96.25 90 GLU A O 1
ATOM 693 N N . PHE A 1 91 ? -14.303 13.798 1.753 1.00 97.12 91 PHE A N 1
ATOM 694 C CA . PHE A 1 91 ? -13.498 14.646 2.628 1.00 97.12 91 PHE A CA 1
ATOM 695 C C . PHE A 1 91 ? -12.066 14.810 2.108 1.00 97.12 91 PHE A C 1
ATOM 697 O O . PHE A 1 91 ? -11.541 15.925 2.094 1.00 97.12 91 PHE A O 1
ATOM 704 N N . TRP A 1 92 ? -11.410 13.733 1.670 1.00 96.56 92 TRP A N 1
ATOM 705 C CA . TRP A 1 92 ? -10.042 13.821 1.156 1.00 96.56 92 TRP A CA 1
ATOM 706 C C . TRP A 1 92 ? -9.929 14.522 -0.180 1.00 96.56 92 TRP A C 1
ATOM 708 O O . TRP A 1 92 ? -8.987 15.284 -0.393 1.00 96.56 92 TRP A O 1
ATOM 718 N N . LYS A 1 93 ? -10.903 14.322 -1.064 1.00 95.81 93 LYS A N 1
ATOM 719 C CA . LYS A 1 93 ? -10.982 15.083 -2.306 1.00 95.81 93 LYS A CA 1
ATOM 720 C C . LYS A 1 93 ? -11.066 16.580 -2.003 1.00 95.81 93 LYS A C 1
ATOM 722 O O . LYS A 1 93 ? -10.281 17.357 -2.543 1.00 95.81 93 LYS A O 1
ATOM 727 N N . GLU A 1 94 ? -11.965 16.972 -1.106 1.00 97.25 94 GLU A N 1
ATOM 728 C CA . GLU A 1 94 ? -12.217 18.382 -0.820 1.00 97.25 94 GLU A CA 1
ATOM 729 C C . GLU A 1 94 ? -11.103 19.035 0.006 1.00 97.25 94 GLU A C 1
ATOM 731 O O . GLU A 1 94 ? -10.652 20.138 -0.305 1.00 97.25 94 GLU A O 1
ATOM 736 N N . SER A 1 95 ? -10.578 18.335 1.011 1.00 96.81 95 SER A N 1
ATOM 737 C CA . SER A 1 95 ? -9.450 18.832 1.805 1.00 96.81 95 SER A CA 1
ATOM 738 C C . SER A 1 95 ? -8.178 18.972 0.971 1.00 96.81 95 SER A C 1
ATOM 740 O O . SER A 1 95 ? -7.457 19.953 1.140 1.00 96.81 95 SER A O 1
ATOM 742 N N . LYS A 1 96 ? -7.914 18.069 0.019 1.00 95.19 96 LYS A N 1
ATOM 743 C CA . LYS A 1 96 ? -6.794 18.224 -0.917 1.00 95.19 96 LYS A CA 1
ATOM 744 C C . LYS A 1 96 ? -6.961 19.453 -1.816 1.00 95.19 96 LYS A C 1
ATOM 746 O O . LYS A 1 96 ? -5.970 20.134 -2.070 1.00 95.19 96 LYS A O 1
ATOM 751 N N . ASN A 1 97 ? -8.184 19.752 -2.262 1.00 96.06 97 ASN A N 1
ATOM 752 C CA . ASN A 1 97 ? -8.475 20.925 -3.093 1.00 96.06 97 ASN A CA 1
ATOM 753 C C . ASN A 1 97 ? -8.324 22.242 -2.318 1.00 96.06 97 ASN A C 1
ATOM 755 O O . ASN A 1 97 ? -7.724 23.185 -2.826 1.00 96.06 97 ASN A O 1
ATOM 759 N N . GLN A 1 98 ? -8.844 22.309 -1.089 1.00 96.44 98 GLN A N 1
ATOM 760 C CA . GLN A 1 98 ? -8.878 23.550 -0.304 1.00 96.44 98 GLN A CA 1
ATOM 761 C C . GLN A 1 98 ? -7.638 23.780 0.570 1.00 96.44 98 GLN A C 1
ATOM 763 O O . GLN A 1 98 ? -7.358 24.913 0.954 1.00 96.44 98 GLN A O 1
ATOM 768 N N . CYS A 1 99 ? -6.920 22.721 0.946 1.00 95.56 99 CYS A N 1
ATOM 769 C CA . CYS A 1 99 ? -5.840 22.771 1.941 1.00 95.56 99 CYS A CA 1
ATOM 770 C C . CYS A 1 99 ? -4.534 22.133 1.446 1.00 95.56 99 CYS A C 1
ATOM 772 O O . CYS A 1 99 ? -3.629 21.864 2.244 1.00 95.56 99 CYS A O 1
ATOM 774 N N . ALA A 1 100 ? -4.436 21.879 0.139 1.00 92.88 100 ALA A N 1
ATOM 775 C CA . ALA A 1 100 ? -3.351 21.142 -0.490 1.00 92.88 100 ALA A CA 1
ATOM 776 C C . ALA A 1 100 ? -3.153 19.720 0.081 1.00 92.88 100 ALA A C 1
ATOM 778 O O . ALA A 1 100 ? -3.841 19.224 0.979 1.00 92.88 100 ALA A O 1
ATOM 779 N N . ARG A 1 101 ? -2.180 19.007 -0.485 1.00 93.00 101 ARG A N 1
ATOM 780 C CA . ARG A 1 101 ? -1.866 17.630 -0.103 1.00 93.00 101 ARG A CA 1
ATOM 781 C C . ARG A 1 101 ? -1.136 17.591 1.247 1.00 93.00 101 ARG A C 1
ATOM 783 O O . ARG A 1 101 ? 0.003 18.028 1.351 1.00 93.00 101 ARG A O 1
ATOM 790 N N . ASN A 1 102 ? -1.765 17.000 2.260 1.00 93.69 102 ASN A N 1
ATOM 791 C CA . ASN A 1 102 ? -1.116 16.555 3.503 1.00 93.69 102 ASN A CA 1
ATOM 792 C C . ASN A 1 102 ? -0.807 15.037 3.490 1.00 93.69 102 ASN A C 1
ATOM 794 O O . ASN A 1 102 ? -1.180 14.345 2.541 1.00 93.69 102 ASN A O 1
ATOM 798 N N . ARG A 1 103 ? -0.136 14.522 4.533 1.00 92.06 103 ARG A N 1
ATOM 799 C CA . ARG A 1 103 ? 0.350 13.128 4.593 1.00 92.06 103 ARG A CA 1
ATOM 800 C C . ARG A 1 103 ? -0.747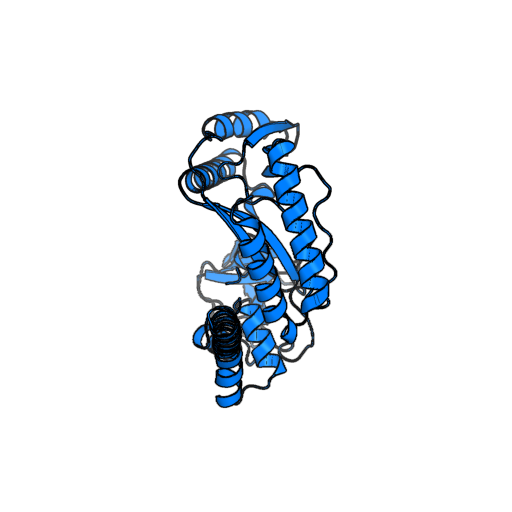 12.061 4.691 1.00 92.06 103 ARG A C 1
ATOM 802 O O . ARG A 1 103 ? -0.490 10.936 4.281 1.00 92.06 103 ARG A O 1
ATOM 809 N N . ALA A 1 104 ? -1.953 12.397 5.152 1.00 94.69 104 ALA A N 1
ATOM 810 C CA . ALA A 1 104 ? -3.059 11.436 5.198 1.00 94.69 104 ALA A CA 1
ATOM 811 C C . ALA A 1 104 ? -3.455 10.951 3.793 1.00 94.69 104 ALA A C 1
ATOM 813 O O . ALA A 1 104 ? -3.841 9.803 3.635 1.00 94.69 104 ALA A O 1
ATOM 814 N N . HIS A 1 105 ? -3.286 11.796 2.767 1.00 94.75 105 HIS A N 1
ATOM 815 C CA . HIS A 1 105 ? -3.620 11.467 1.375 1.00 94.75 105 HIS A CA 1
ATOM 816 C C . HIS A 1 105 ? -2.641 10.497 0.700 1.00 94.75 105 HIS A C 1
ATOM 818 O O . HIS A 1 105 ? -2.841 10.138 -0.459 1.00 94.75 105 HIS A O 1
ATOM 824 N N . GLU A 1 106 ? -1.531 10.147 1.354 1.00 93.69 106 GLU A N 1
ATOM 825 C CA . GLU A 1 106 ? -0.575 9.184 0.799 1.00 93.69 106 GLU A CA 1
ATOM 826 C C . GLU A 1 106 ? -1.115 7.743 0.884 1.00 93.69 106 GLU A C 1
ATOM 828 O O . GLU A 1 106 ? -0.670 6.870 0.135 1.00 93.69 106 GLU A O 1
ATOM 833 N N . ILE A 1 107 ? -2.100 7.499 1.758 1.00 93.81 107 ILE A N 1
ATOM 834 C CA . ILE A 1 107 ? -2.697 6.184 2.019 1.00 93.81 107 ILE A CA 1
ATOM 835 C C . ILE A 1 107 ? -4.238 6.271 1.917 1.00 93.81 107 ILE A C 1
ATOM 837 O O . ILE A 1 107 ? -4.815 7.351 1.833 1.00 93.81 107 ILE A O 1
ATOM 841 N N . PHE A 1 108 ? -4.918 5.126 1.885 1.00 95.31 108 PHE A N 1
ATOM 842 C CA . PHE A 1 108 ? -6.378 4.974 1.979 1.00 95.31 108 PHE A CA 1
ATOM 843 C C . PHE A 1 108 ? -6.889 5.108 3.432 1.00 95.31 108 PHE A C 1
ATOM 845 O O . PHE A 1 108 ? -6.080 5.054 4.358 1.00 95.31 108 PHE A O 1
ATOM 852 N N . PRO A 1 109 ? -8.207 5.261 3.701 1.00 96.12 109 PRO A N 1
ATOM 853 C CA . PRO A 1 109 ? -8.701 5.414 5.067 1.00 96.12 109 PRO A CA 1
ATOM 854 C C . PRO A 1 109 ? -8.554 4.092 5.815 1.00 96.12 109 PRO A C 1
ATOM 856 O O . PRO A 1 109 ? -8.976 3.048 5.317 1.00 96.12 109 PRO A O 1
ATOM 859 N N . HIS A 1 110 ? -7.943 4.117 6.995 1.00 97.38 110 HIS A N 1
ATOM 860 C CA . HIS A 1 110 ? -7.647 2.907 7.757 1.00 97.38 110 HIS A CA 1
ATOM 861 C C . HIS A 1 110 ? -7.439 3.193 9.243 1.00 97.38 110 HIS A C 1
ATOM 863 O O . HIS A 1 110 ? -7.212 4.333 9.649 1.00 97.38 110 HIS A O 1
ATOM 869 N N . ILE A 1 111 ? -7.459 2.121 10.033 1.00 97.81 111 ILE A N 1
ATOM 870 C CA . ILE A 1 111 ? -6.914 2.061 11.390 1.00 97.81 111 ILE A CA 1
ATOM 871 C C . ILE A 1 111 ? -5.730 1.090 11.370 1.00 97.81 111 ILE A C 1
ATOM 873 O O . ILE A 1 111 ? -5.865 -0.052 10.928 1.00 97.81 111 ILE A O 1
ATOM 877 N N . THR A 1 112 ? -4.572 1.536 11.849 1.00 98.06 112 THR A N 1
ATOM 878 C CA . THR A 1 112 ? -3.344 0.725 11.915 1.00 98.06 112 THR A CA 1
ATOM 879 C C . THR A 1 112 ? -3.390 -0.253 13.081 1.00 98.06 112 THR A C 1
ATOM 881 O O . THR A 1 112 ? -3.545 0.168 14.230 1.00 98.06 112 THR A O 1
ATOM 884 N N . LEU A 1 113 ? -3.235 -1.551 12.797 1.00 98.38 113 LEU A N 1
ATOM 885 C CA . LEU A 1 113 ? -3.320 -2.613 13.806 1.00 98.38 113 LEU A CA 1
ATOM 886 C C . LEU A 1 113 ? -1.953 -3.127 14.268 1.00 98.38 113 LEU A C 1
ATOM 888 O O . LEU A 1 113 ? -1.845 -3.640 15.381 1.00 98.38 113 LEU A O 1
ATOM 892 N N . CYS A 1 114 ? -0.905 -2.960 13.466 1.00 98.19 114 CYS A N 1
ATOM 893 C CA . CYS A 1 114 ? 0.464 -3.322 13.825 1.00 98.19 114 CYS A CA 1
ATOM 894 C C . CYS A 1 114 ? 1.485 -2.402 13.149 1.00 98.19 114 CYS A C 1
ATOM 896 O O . CYS A 1 114 ? 1.160 -1.704 12.187 1.00 98.19 114 CYS A O 1
ATOM 898 N N . ASP A 1 115 ? 2.719 -2.424 13.652 1.00 97.62 115 ASP A N 1
ATOM 899 C CA . ASP A 1 115 ? 3.858 -1.872 12.919 1.00 97.62 115 ASP A CA 1
ATOM 900 C C . ASP A 1 115 ? 4.081 -2.667 11.623 1.00 97.62 115 ASP A C 1
ATOM 902 O O . ASP A 1 115 ? 3.639 -3.815 11.496 1.00 97.62 115 ASP A O 1
ATOM 906 N N . PHE A 1 116 ? 4.788 -2.060 10.672 1.00 97.44 116 PHE A N 1
ATOM 907 C CA . PHE A 1 116 ? 5.269 -2.783 9.504 1.00 97.44 116 PHE A CA 1
ATOM 908 C C . PHE A 1 116 ? 6.199 -3.938 9.914 1.00 97.44 116 PHE A C 1
ATOM 910 O O . PHE A 1 116 ? 6.981 -3.814 10.861 1.00 97.44 116 PHE A O 1
ATOM 917 N N . PHE A 1 117 ? 6.108 -5.061 9.204 1.00 97.81 117 PHE A N 1
ATOM 918 C CA . PHE A 1 117 ? 6.912 -6.261 9.442 1.00 97.81 117 PHE A CA 1
ATOM 919 C C . PHE A 1 117 ? 7.242 -6.963 8.122 1.00 97.81 117 PHE A C 1
ATOM 921 O O . PHE A 1 117 ? 6.525 -6.806 7.141 1.00 97.81 117 PHE A O 1
ATOM 928 N N . THR A 1 118 ? 8.307 -7.756 8.078 1.00 97.06 118 THR A N 1
ATOM 929 C CA . THR A 1 118 ? 8.660 -8.547 6.891 1.00 97.06 118 THR A CA 1
ATOM 930 C C . THR A 1 118 ? 8.172 -9.987 7.021 1.00 97.06 118 THR A C 1
ATOM 932 O O . THR A 1 118 ? 8.024 -10.515 8.124 1.00 97.06 118 THR A O 1
ATOM 935 N N . CYS A 1 119 ? 7.914 -10.628 5.883 1.00 96.25 119 CYS A N 1
ATOM 936 C CA . CYS A 1 119 ? 7.592 -12.050 5.791 1.00 96.25 119 CYS A CA 1
ATOM 937 C C . CYS A 1 119 ? 8.290 -12.620 4.554 1.00 96.25 119 CYS A C 1
ATOM 939 O O . CYS A 1 119 ? 8.220 -12.016 3.485 1.00 96.25 119 CYS A O 1
ATOM 941 N N . GLU A 1 120 ? 8.974 -13.756 4.699 1.00 95.44 120 GLU A N 1
ATOM 942 C CA . GLU A 1 120 ? 9.562 -14.466 3.558 1.00 95.44 120 GLU A CA 1
ATOM 943 C C . GLU A 1 120 ? 8.479 -14.840 2.541 1.00 95.44 120 GLU A C 1
ATOM 945 O O . GLU A 1 120 ? 7.430 -15.358 2.926 1.00 95.44 120 GLU A O 1
ATOM 950 N N . ASP A 1 121 ? 8.762 -14.674 1.247 1.00 95.50 121 ASP A N 1
ATOM 951 C CA . ASP A 1 121 ? 7.782 -14.883 0.171 1.00 95.50 121 ASP A CA 1
ATOM 952 C C . ASP A 1 121 ? 7.123 -16.276 0.219 1.00 95.50 121 ASP A C 1
ATOM 954 O O . ASP A 1 121 ? 5.919 -16.419 0.020 1.00 95.50 121 ASP A O 1
ATOM 958 N N . GLN A 1 122 ? 7.889 -17.313 0.575 1.00 93.81 122 GLN A N 1
ATOM 959 C CA . GLN A 1 122 ? 7.389 -18.689 0.710 1.00 93.81 122 GLN A CA 1
ATOM 960 C C . GLN A 1 122 ? 6.444 -18.906 1.910 1.00 93.81 122 GLN A C 1
ATOM 962 O O . GLN A 1 122 ? 5.750 -19.921 1.972 1.00 93.81 122 GLN A O 1
ATOM 967 N N . LYS A 1 123 ? 6.426 -17.985 2.885 1.00 94.94 123 LYS A N 1
ATOM 968 C CA . LYS A 1 123 ? 5.637 -18.082 4.125 1.00 94.94 123 LYS A CA 1
ATOM 969 C C . LYS A 1 123 ? 4.369 -17.217 4.109 1.00 94.94 123 LYS A C 1
ATOM 971 O O . LYS A 1 123 ? 3.553 -17.323 5.023 1.00 94.94 123 LYS A O 1
ATOM 976 N N . VAL A 1 124 ? 4.150 -16.409 3.069 1.00 95.56 124 VAL A N 1
ATOM 977 C CA . VAL A 1 124 ? 3.025 -15.454 2.973 1.00 95.56 124 VAL A CA 1
ATOM 978 C C . VAL A 1 124 ? 1.655 -16.140 3.040 1.00 95.56 124 VAL A C 1
ATOM 980 O O . VAL A 1 124 ? 0.715 -15.612 3.630 1.00 95.56 124 VAL A O 1
ATOM 983 N N . GLU A 1 125 ? 1.533 -17.359 2.520 1.00 93.12 125 GLU A N 1
ATOM 984 C CA . GLU A 1 125 ? 0.301 -18.154 2.639 1.00 93.12 125 GLU A CA 1
ATOM 985 C C . GLU A 1 125 ? -0.058 -18.474 4.097 1.00 93.12 125 GLU A C 1
ATOM 987 O O . GLU A 1 125 ? -1.225 -18.410 4.486 1.00 93.12 125 GLU A O 1
ATOM 992 N N . PHE A 1 126 ? 0.943 -18.765 4.931 1.00 95.62 126 PHE A N 1
ATOM 993 C CA . PHE A 1 126 ? 0.731 -19.010 6.357 1.00 95.62 126 PHE A CA 1
ATOM 994 C C . PHE A 1 126 ? 0.291 -17.738 7.089 1.00 95.62 126 PHE A C 1
ATOM 996 O O . PHE A 1 126 ? -0.463 -17.810 8.060 1.00 95.62 126 PHE A O 1
ATOM 1003 N N . LEU A 1 127 ? 0.693 -16.565 6.592 1.00 96.19 127 LEU A N 1
ATOM 1004 C CA . LEU A 1 127 ? 0.219 -15.275 7.087 1.00 96.19 127 LEU A CA 1
ATOM 1005 C C . LEU A 1 127 ? -1.269 -15.052 6.756 1.00 96.19 127 LEU A C 1
ATOM 1007 O O . LEU A 1 127 ? -2.022 -14.568 7.605 1.00 96.19 127 LEU A O 1
ATOM 1011 N N . HIS A 1 128 ? -1.726 -15.456 5.563 1.00 95.75 128 HIS A N 1
ATOM 1012 C CA . HIS A 1 128 ? -3.157 -15.445 5.207 1.00 95.75 128 HIS A CA 1
ATOM 1013 C C . HIS A 1 128 ? -3.954 -16.442 6.045 1.00 95.75 128 HIS A C 1
ATOM 1015 O O . HIS A 1 128 ? -5.048 -16.121 6.513 1.00 95.75 128 HIS A O 1
ATOM 1021 N N . GLU A 1 129 ? -3.409 -17.639 6.273 1.00 96.12 129 GLU A N 1
ATOM 1022 C CA . GLU A 1 129 ? -4.024 -18.641 7.145 1.00 96.12 129 GLU A CA 1
ATOM 1023 C C . GLU A 1 129 ? -4.171 -18.119 8.579 1.00 96.12 129 GLU A C 1
ATOM 1025 O O . GLU A 1 129 ? -5.255 -18.241 9.159 1.00 96.12 129 GLU A O 1
ATOM 1030 N N . ALA A 1 130 ? -3.135 -17.469 9.118 1.00 97.81 130 ALA A N 1
ATOM 1031 C CA . ALA A 1 130 ? -3.173 -16.836 10.431 1.00 97.81 130 ALA A CA 1
ATOM 1032 C C . ALA A 1 130 ? -4.284 -15.779 10.515 1.00 97.81 130 ALA A C 1
ATOM 1034 O O . ALA A 1 130 ? -5.121 -15.832 11.421 1.00 97.81 130 ALA A O 1
ATOM 1035 N N . LEU A 1 131 ? -4.347 -14.859 9.544 1.00 97.44 131 LEU A N 1
ATOM 1036 C CA . LEU A 1 131 ? -5.375 -13.815 9.512 1.00 97.44 131 LEU A CA 1
ATOM 1037 C C . LEU A 1 131 ? -6.781 -14.411 9.426 1.00 97.44 131 LEU A C 1
ATOM 1039 O O . LEU A 1 131 ? -7.671 -13.998 10.167 1.00 97.44 131 LEU A O 1
ATOM 1043 N N . LYS A 1 132 ? -6.978 -15.416 8.569 1.00 96.56 132 LYS A N 1
ATOM 1044 C CA . LYS A 1 132 ? -8.266 -16.094 8.409 1.00 96.56 132 LYS A CA 1
ATOM 1045 C C . LYS A 1 132 ? -8.701 -16.807 9.684 1.00 96.56 132 LYS A C 1
ATOM 1047 O O . LYS A 1 132 ? -9.834 -16.638 10.120 1.00 96.56 132 LYS A O 1
ATOM 1052 N N . LYS A 1 133 ? -7.806 -17.579 10.302 1.00 97.00 133 LYS A N 1
ATOM 1053 C CA . LYS A 1 133 ? -8.091 -18.327 11.532 1.00 97.00 133 LYS A CA 1
ATOM 1054 C C . LYS A 1 133 ? -8.463 -17.393 12.683 1.00 97.00 133 LYS A C 1
ATOM 1056 O O . LYS A 1 133 ? -9.398 -17.679 13.432 1.00 97.00 133 LYS A O 1
ATOM 1061 N N . VAL A 1 134 ? -7.760 -16.268 12.814 1.00 97.50 134 VAL A N 1
ATOM 1062 C CA . VAL A 1 134 ? -8.078 -15.248 13.821 1.00 97.50 134 VAL A CA 1
ATOM 1063 C C . VAL A 1 134 ? -9.375 -14.517 13.467 1.00 97.50 134 VAL A C 1
ATOM 1065 O O . VAL A 1 134 ? -10.216 -14.339 14.342 1.00 97.50 134 VAL A O 1
ATOM 1068 N N . GLY A 1 135 ? -9.602 -14.176 12.198 1.00 95.81 135 GLY A N 1
ATOM 1069 C CA . GLY A 1 135 ? -10.866 -13.610 11.716 1.00 95.81 135 GLY A CA 1
ATOM 1070 C C . GLY A 1 135 ? -12.074 -14.482 12.066 1.00 95.81 135 GLY A C 1
ATOM 1071 O O . GLY A 1 135 ? -13.013 -14.001 12.697 1.00 95.81 135 GLY A O 1
ATOM 1072 N N . ASP A 1 136 ? -12.008 -15.780 11.758 1.00 95.88 136 ASP A N 1
ATOM 1073 C CA . ASP A 1 136 ? -13.063 -16.755 12.062 1.00 95.88 136 ASP A CA 1
ATOM 1074 C C . ASP A 1 136 ? -13.334 -16.843 13.579 1.00 95.88 136 ASP A C 1
ATOM 1076 O O . ASP A 1 136 ? -14.486 -16.928 14.008 1.00 95.88 136 ASP A O 1
ATOM 1080 N N . ARG A 1 137 ? -12.284 -16.769 14.412 1.00 95.81 137 ARG A N 1
ATOM 1081 C CA . ARG A 1 137 ? -12.405 -16.771 15.881 1.00 95.81 137 ARG A CA 1
ATOM 1082 C C . ARG A 1 137 ? -13.103 -15.518 16.416 1.00 95.81 137 ARG A C 1
ATOM 1084 O O . ARG A 1 137 ? -13.842 -15.612 17.393 1.00 95.81 137 ARG A O 1
ATOM 1091 N N . PHE A 1 138 ? -12.842 -14.358 15.819 1.00 95.31 138 PHE A N 1
ATOM 1092 C CA . PHE A 1 138 ? -13.361 -13.072 16.288 1.00 95.31 138 PHE A CA 1
ATOM 1093 C C . PHE A 1 138 ? -14.697 -12.679 15.647 1.00 95.31 138 PHE A C 1
ATOM 1095 O O . PHE A 1 138 ? -15.314 -11.728 16.115 1.00 95.31 138 PHE A O 1
ATOM 1102 N N . LEU A 1 139 ? -15.187 -13.415 14.643 1.00 90.31 139 LEU A N 1
ATOM 1103 C CA . LEU A 1 139 ? -16.366 -13.055 13.844 1.00 90.31 139 LEU A CA 1
ATOM 1104 C C . LEU A 1 139 ? -17.601 -12.654 14.674 1.00 90.31 139 LEU A C 1
ATOM 1106 O O . LEU A 1 139 ? -18.279 -11.691 14.337 1.00 90.31 139 LEU A O 1
ATOM 1110 N N . ASN A 1 140 ? -17.870 -13.361 15.777 1.00 88.94 140 ASN A N 1
ATOM 1111 C CA . ASN A 1 140 ? -19.038 -13.112 16.635 1.00 88.94 140 ASN A CA 1
ATOM 1112 C C . ASN A 1 140 ? -18.785 -12.106 17.769 1.00 88.94 140 ASN A C 1
ATOM 1114 O O . ASN A 1 140 ? -19.720 -11.733 18.473 1.00 88.94 140 ASN A O 1
ATOM 1118 N N . TRP A 1 141 ? -17.529 -11.722 17.996 1.00 88.19 141 TRP A N 1
ATOM 1119 C CA . TRP A 1 141 ? -17.129 -10.843 19.099 1.00 88.19 141 TRP A CA 1
ATOM 1120 C C . TRP A 1 141 ? -16.625 -9.481 18.616 1.00 88.19 141 TRP A C 1
ATOM 1122 O O . TRP A 1 141 ? -16.539 -8.533 19.395 1.00 88.19 141 TRP A O 1
ATOM 1132 N N . PHE A 1 142 ? -16.312 -9.364 17.325 1.00 91.00 142 PHE A N 1
ATOM 1133 C CA . PHE A 1 142 ? -15.892 -8.112 16.726 1.00 91.00 142 PHE A CA 1
ATOM 1134 C C . PHE A 1 142 ? -17.043 -7.088 16.755 1.00 91.00 142 PHE A C 1
ATOM 1136 O O . PHE A 1 142 ? -18.181 -7.453 16.446 1.00 91.00 142 PHE A O 1
ATOM 1143 N N . PRO A 1 143 ? -16.790 -5.811 17.105 1.00 88.69 143 PRO A N 1
ATOM 1144 C CA . PRO A 1 143 ? -17.848 -4.815 17.207 1.00 88.69 143 PRO A CA 1
ATOM 1145 C C . PRO A 1 143 ? -18.568 -4.637 15.861 1.00 88.69 143 PRO A C 1
ATOM 1147 O O . PRO A 1 143 ? -17.913 -4.304 14.870 1.00 88.69 143 PRO A O 1
ATOM 1150 N N . PRO A 1 144 ? -19.905 -4.800 15.800 1.00 83.75 144 PRO A N 1
ATOM 1151 C CA . PRO A 1 144 ? -20.653 -4.610 14.556 1.00 83.75 144 PRO A CA 1
ATOM 1152 C C . PRO A 1 144 ? -20.679 -3.137 14.123 1.00 83.75 144 PRO A C 1
ATOM 1154 O O . PRO A 1 144 ? -20.837 -2.834 12.944 1.00 83.75 144 PRO A O 1
ATOM 1157 N N . VAL A 1 145 ? -20.509 -2.221 15.080 1.00 88.00 145 VAL A N 1
ATOM 1158 C CA . VAL A 1 145 ? -20.372 -0.781 14.865 1.00 88.00 145 VAL A CA 1
ATOM 1159 C C . VAL A 1 145 ? -19.196 -0.290 15.699 1.00 88.00 145 VAL A C 1
ATOM 1161 O O . VAL A 1 145 ? -19.108 -0.581 16.890 1.00 88.00 145 VAL A O 1
ATOM 1164 N N . ILE A 1 146 ? -18.302 0.479 15.081 1.00 92.06 146 ILE A N 1
ATOM 1165 C CA . ILE A 1 146 ? -17.168 1.101 15.764 1.00 92.06 146 ILE A CA 1
ATOM 1166 C C . ILE A 1 146 ? -17.529 2.554 16.050 1.00 92.06 146 ILE A C 1
ATOM 1168 O O . ILE A 1 146 ? -17.716 3.348 15.134 1.00 92.06 146 ILE A O 1
ATOM 1172 N N . SER A 1 147 ? -17.632 2.894 17.333 1.00 92.12 147 SER A N 1
ATOM 1173 C CA . SER A 1 147 ? -17.856 4.273 17.775 1.00 92.12 147 SER A CA 1
ATOM 1174 C C . SER A 1 147 ? -16.608 5.125 17.544 1.00 92.12 147 SER A C 1
ATOM 1176 O O . SER A 1 147 ? -15.535 4.810 18.067 1.00 92.12 147 SER A O 1
ATOM 1178 N N . LEU A 1 148 ? -16.773 6.191 16.763 1.00 94.69 148 LEU A N 1
ATOM 1179 C CA . LEU A 1 148 ? -15.726 7.106 16.322 1.00 94.69 148 LEU A CA 1
ATOM 1180 C C . LEU A 1 148 ? -15.973 8.510 16.895 1.00 94.69 148 LEU A C 1
ATOM 1182 O O . LEU A 1 148 ? -17.050 9.079 16.714 1.00 94.69 148 LEU A O 1
ATOM 1186 N N . SER A 1 149 ? -14.967 9.094 17.547 1.00 94.94 149 SER A N 1
ATOM 1187 C CA . SER A 1 149 ? -15.003 10.454 18.095 1.00 94.94 149 SER A CA 1
ATOM 1188 C C . SER A 1 149 ? -14.015 11.364 17.370 1.00 94.94 149 SER A C 1
ATOM 1190 O O . SER A 1 149 ? -12.826 11.067 17.275 1.00 94.94 149 SER A O 1
ATOM 1192 N N . LEU A 1 150 ? -14.505 12.479 16.821 1.00 95.94 150 LEU A N 1
ATOM 1193 C CA . LEU A 1 150 ? -13.650 13.431 16.113 1.00 95.94 150 LEU A CA 1
ATOM 1194 C C . LEU A 1 150 ? -12.729 14.146 17.105 1.00 95.94 150 LEU A C 1
ATOM 1196 O O . LEU A 1 150 ? -13.187 14.685 18.111 1.00 95.94 150 LEU A O 1
ATOM 1200 N N . HIS A 1 151 ? -11.445 14.205 16.778 1.00 95.88 151 HIS A N 1
ATOM 1201 C CA . HIS A 1 151 ? -10.442 14.948 17.523 1.00 95.88 151 HIS A CA 1
ATOM 1202 C C . HIS A 1 151 ? -9.625 15.820 16.576 1.00 95.88 151 HIS A C 1
ATOM 1204 O O . HIS A 1 151 ? -9.187 15.366 15.516 1.00 95.88 151 HIS A O 1
ATOM 1210 N N . SER A 1 152 ? -9.367 17.054 17.002 1.00 95.31 152 SER A N 1
ATOM 1211 C CA . SER A 1 152 ? -8.584 18.040 16.263 1.00 95.31 152 SER A CA 1
ATOM 1212 C C . SER A 1 152 ? -7.490 18.631 17.147 1.00 95.31 152 SER A C 1
ATOM 1214 O O . SER A 1 152 ? -7.699 18.887 18.332 1.00 95.31 152 SER A O 1
ATOM 1216 N N . SER A 1 153 ? -6.317 18.850 16.567 1.00 93.19 153 SER A N 1
ATOM 1217 C CA . SER A 1 153 ? -5.204 19.590 17.153 1.00 93.19 153 SER A CA 1
ATOM 1218 C C . SER A 1 153 ? -4.476 20.398 16.071 1.00 93.19 153 SER A C 1
ATOM 1220 O O . SER A 1 153 ? -4.839 20.365 14.896 1.00 93.19 153 SER A O 1
ATOM 1222 N N . VAL A 1 154 ? -3.417 21.115 16.461 1.00 90.00 154 VAL A N 1
ATOM 1223 C CA . VAL A 1 154 ? -2.695 22.083 15.609 1.00 90.00 154 VAL A CA 1
ATOM 1224 C C . VAL A 1 154 ? -2.209 21.496 14.274 1.00 90.00 154 VAL A C 1
ATOM 1226 O O . VAL A 1 154 ? -2.083 22.220 13.289 1.00 90.00 154 VAL A O 1
ATOM 1229 N N . SER A 1 155 ? -1.911 20.196 14.225 1.00 91.69 155 SER A N 1
ATOM 1230 C CA . SER A 1 155 ? -1.368 19.534 13.030 1.00 91.69 155 SER A CA 1
ATOM 1231 C C . SER A 1 155 ? -1.897 18.113 12.816 1.00 91.69 155 SER A C 1
ATOM 1233 O O . SER A 1 155 ? -1.307 17.339 12.052 1.00 91.69 155 SER A O 1
ATOM 1235 N N . TYR A 1 156 ? -3.000 17.763 13.481 1.00 96.50 156 TYR A N 1
ATOM 1236 C CA . TYR A 1 156 ? -3.646 16.459 13.376 1.00 96.50 156 TYR A CA 1
ATOM 1237 C C . TYR A 1 156 ? -5.169 16.588 13.473 1.00 96.50 156 TYR A C 1
ATOM 1239 O O . TYR A 1 156 ? -5.691 17.299 14.325 1.00 96.50 156 TYR A O 1
ATOM 1247 N N . LEU A 1 157 ? -5.875 15.848 12.627 1.00 97.56 157 LEU A N 1
ATOM 1248 C CA . LEU A 1 157 ? -7.321 15.698 12.630 1.00 97.56 157 LEU A CA 1
ATOM 1249 C C . LEU A 1 157 ? -7.645 14.234 12.329 1.00 97.56 157 LEU A C 1
ATOM 1251 O O . LEU A 1 157 ? -7.129 13.662 11.365 1.00 97.56 157 LEU A O 1
ATOM 1255 N N . GLY A 1 158 ? -8.504 13.619 13.130 1.00 97.56 158 GLY A N 1
ATOM 1256 C CA . GLY A 1 158 ? -8.865 12.219 12.946 1.00 97.56 158 GLY A CA 1
ATOM 1257 C C . GLY A 1 158 ? -9.959 11.762 13.893 1.00 97.56 158 GLY A C 1
ATOM 1258 O O . GLY A 1 158 ? -10.354 12.489 14.803 1.00 97.56 158 GLY A O 1
ATOM 1259 N N . PHE A 1 159 ? -10.433 10.542 13.683 1.00 97.19 159 PHE A N 1
ATOM 1260 C CA . PHE A 1 159 ? -11.364 9.881 14.582 1.00 97.19 159 PHE A CA 1
ATOM 1261 C C . PHE A 1 159 ? -10.622 8.952 15.533 1.00 97.19 159 PHE A C 1
ATOM 1263 O O . PHE A 1 159 ? -9.818 8.137 15.087 1.00 97.19 159 PHE A O 1
ATOM 1270 N N . PHE A 1 160 ? -10.923 9.029 16.823 1.00 97.06 160 PHE A N 1
ATOM 1271 C CA . PHE A 1 160 ? -10.493 8.045 17.808 1.00 97.06 160 PHE A CA 1
ATOM 1272 C C . PHE A 1 160 ? -11.595 7.036 18.082 1.00 97.06 160 PHE A C 1
ATOM 1274 O O . PHE A 1 160 ? -12.783 7.332 17.974 1.00 97.06 160 PHE A O 1
ATOM 1281 N N . ILE A 1 161 ? -11.178 5.828 18.435 1.00 95.94 161 ILE A N 1
ATOM 1282 C CA . ILE A 1 161 ? -12.082 4.739 18.783 1.00 95.94 161 ILE A CA 1
ATOM 1283 C C . ILE A 1 161 ? -12.250 4.730 20.300 1.00 95.94 161 ILE A C 1
ATOM 1285 O O . ILE A 1 161 ? -11.272 4.909 21.028 1.00 95.94 161 ILE A O 1
ATOM 1289 N N . ASN A 1 162 ? -13.475 4.525 20.783 1.00 93.69 162 ASN A N 1
ATOM 1290 C CA . ASN A 1 162 ? -13.712 4.380 22.219 1.00 93.69 162 ASN A CA 1
ATOM 1291 C C . ASN A 1 162 ? -12.991 3.144 22.798 1.00 93.69 162 ASN A C 1
ATOM 1293 O O . ASN A 1 162 ? -12.769 2.149 22.108 1.00 93.69 162 ASN A O 1
ATOM 1297 N N . ASP A 1 163 ? -12.668 3.182 24.092 1.00 94.00 163 ASP A N 1
ATOM 1298 C CA . ASP A 1 163 ? -11.826 2.151 24.715 1.00 94.00 163 ASP A CA 1
ATOM 1299 C C . ASP A 1 163 ? -12.439 0.746 24.642 1.00 94.00 163 ASP A C 1
ATOM 1301 O O . ASP A 1 163 ? -11.731 -0.224 24.385 1.00 94.00 163 ASP A O 1
ATOM 1305 N N . ALA A 1 164 ? -13.765 0.633 24.785 1.00 93.31 164 ALA A N 1
ATOM 1306 C CA . ALA A 1 164 ? -14.464 -0.649 24.720 1.00 93.31 164 ALA A CA 1
ATOM 1307 C C . ALA A 1 164 ? -14.239 -1.376 23.381 1.00 93.31 164 ALA A C 1
ATOM 1309 O O . ALA A 1 164 ? -13.849 -2.543 23.376 1.00 93.31 164 ALA A O 1
ATOM 1310 N N . HIS A 1 165 ? -14.429 -0.696 22.244 1.00 94.69 165 HIS A N 1
ATOM 1311 C CA . HIS A 1 165 ? -14.186 -1.305 20.933 1.00 94.69 165 HIS A CA 1
ATOM 1312 C C . HIS A 1 165 ? -12.691 -1.393 20.617 1.00 94.69 165 HIS A C 1
ATOM 1314 O O . HIS A 1 165 ? -12.246 -2.373 20.021 1.00 94.69 165 HIS A O 1
ATOM 1320 N N . ALA A 1 166 ? -11.898 -0.399 21.033 1.00 96.19 166 ALA A N 1
ATOM 1321 C CA . ALA A 1 166 ? -10.460 -0.396 20.802 1.00 96.19 166 ALA A CA 1
ATOM 1322 C C . ALA A 1 166 ? -9.767 -1.596 21.465 1.00 96.19 166 ALA A C 1
ATOM 1324 O O . ALA A 1 166 ? -8.866 -2.172 20.860 1.00 96.19 166 ALA A O 1
ATOM 1325 N N . ASN A 1 167 ? -10.202 -2.009 22.659 1.00 95.94 167 ASN A N 1
ATOM 1326 C CA . ASN A 1 167 ? -9.656 -3.178 23.351 1.00 95.94 167 ASN A CA 1
ATOM 1327 C C . ASN A 1 167 ? -9.883 -4.472 22.557 1.00 95.94 167 ASN A C 1
ATOM 1329 O O . ASN A 1 167 ? -8.925 -5.201 22.313 1.00 95.94 167 ASN A O 1
ATOM 1333 N N . VAL A 1 168 ? -11.100 -4.700 22.051 1.00 96.12 168 VAL A N 1
ATOM 1334 C CA . VAL A 1 168 ? -11.418 -5.865 21.204 1.00 96.12 168 VAL A CA 1
ATOM 1335 C C . VAL A 1 168 ? -10.542 -5.894 19.944 1.00 96.12 168 VAL A C 1
ATOM 1337 O O . VAL A 1 168 ? -9.994 -6.932 19.574 1.00 96.12 168 VAL A O 1
ATOM 1340 N N . ILE A 1 169 ? -10.365 -4.741 19.291 1.00 97.06 169 ILE A N 1
ATOM 1341 C CA . ILE A 1 169 ? -9.554 -4.621 18.070 1.00 97.06 169 ILE A CA 1
ATOM 1342 C C . ILE A 1 169 ? -8.061 -4.852 18.366 1.00 97.06 169 ILE A C 1
ATOM 1344 O O . ILE A 1 169 ? -7.359 -5.478 17.570 1.00 97.06 169 ILE A O 1
ATOM 1348 N N . LYS A 1 170 ? -7.560 -4.383 19.514 1.00 97.62 170 LYS A N 1
ATOM 1349 C CA . LYS A 1 170 ? -6.182 -4.648 19.954 1.00 97.62 170 LYS A CA 1
ATOM 1350 C C . LYS A 1 170 ? -5.966 -6.123 20.278 1.00 97.62 170 LYS A C 1
ATOM 1352 O O . LYS A 1 170 ? -4.950 -6.679 19.876 1.00 97.62 170 LYS A O 1
ATOM 1357 N N . GLU A 1 171 ? -6.918 -6.772 20.944 1.00 97.44 171 GLU A N 1
ATOM 1358 C CA . GLU A 1 171 ? -6.871 -8.216 21.198 1.00 97.44 171 GLU A CA 1
ATOM 1359 C C . GLU A 1 171 ? -6.850 -9.021 19.894 1.00 97.44 171 GLU A C 1
ATOM 1361 O O . GLU A 1 171 ? -6.071 -9.968 19.773 1.00 97.44 171 GLU A O 1
ATOM 1366 N N . PHE A 1 172 ? -7.627 -8.606 18.890 1.00 97.88 172 PHE A N 1
ATOM 1367 C CA . PHE A 1 172 ? -7.563 -9.176 17.544 1.00 97.88 172 PHE A CA 1
ATOM 1368 C C . PHE A 1 172 ? -6.160 -9.037 16.930 1.00 97.88 172 PHE A C 1
ATOM 1370 O O . PHE A 1 172 ? -5.602 -10.018 16.437 1.00 97.88 172 PHE A O 1
ATOM 1377 N N . ALA A 1 173 ? -5.548 -7.850 17.010 1.00 98.12 173 ALA A N 1
ATOM 1378 C CA . ALA A 1 173 ? -4.199 -7.613 16.492 1.00 98.12 173 ALA A CA 1
ATOM 1379 C C . ALA A 1 173 ? -3.124 -8.452 17.215 1.00 98.12 173 ALA A C 1
ATOM 1381 O O . ALA A 1 173 ? -2.221 -8.989 16.573 1.00 98.12 173 ALA A O 1
ATOM 1382 N N . VAL A 1 174 ? -3.235 -8.614 18.539 1.00 98.44 174 VAL A N 1
ATOM 1383 C CA . VAL A 1 174 ? -2.349 -9.479 19.343 1.00 98.44 174 VAL A CA 1
ATOM 1384 C C . VAL A 1 174 ? -2.521 -10.953 18.968 1.00 98.44 174 VAL A C 1
ATOM 1386 O O . VAL A 1 174 ? -1.532 -11.678 18.825 1.00 98.44 174 VAL A O 1
ATOM 1389 N N . ALA A 1 175 ? -3.764 -11.401 18.783 1.00 98.25 175 ALA A N 1
ATOM 1390 C CA . ALA A 1 175 ? -4.058 -12.763 18.357 1.00 98.25 175 ALA A CA 1
ATOM 1391 C C . ALA A 1 175 ? -3.482 -13.048 16.962 1.00 98.25 175 ALA A C 1
ATOM 1393 O O . ALA A 1 175 ? -2.859 -14.091 16.773 1.00 98.25 175 ALA A O 1
ATOM 1394 N N . PHE A 1 176 ? -3.615 -12.107 16.020 1.00 98.44 176 PHE A N 1
ATOM 1395 C CA . PHE A 1 176 ? -2.980 -12.202 14.704 1.00 98.44 176 PHE A CA 1
ATOM 1396 C C . PHE A 1 176 ? -1.458 -12.289 14.805 1.00 98.44 176 PHE A C 1
ATOM 1398 O O . PHE A 1 176 ? -0.874 -13.194 14.220 1.00 98.44 176 PHE A O 1
ATOM 1405 N N . ALA A 1 177 ? -0.817 -11.415 15.584 1.00 98.56 177 ALA A N 1
ATOM 1406 C CA . ALA A 1 177 ? 0.634 -11.442 15.763 1.00 98.56 177 ALA A CA 1
ATOM 1407 C C . ALA A 1 177 ? 1.135 -12.777 16.338 1.00 98.56 177 ALA A C 1
ATOM 1409 O O . ALA A 1 177 ? 2.151 -13.307 15.896 1.00 98.56 177 ALA A O 1
ATOM 1410 N N . THR A 1 178 ? 0.397 -13.349 17.292 1.00 98.50 178 THR A N 1
ATOM 1411 C CA . THR A 1 178 ? 0.735 -14.643 17.898 1.00 98.50 178 THR A CA 1
ATOM 1412 C C . THR A 1 178 ? 0.578 -15.782 16.894 1.00 98.50 178 THR A C 1
ATOM 1414 O O . THR A 1 178 ? 1.471 -16.615 16.763 1.00 98.50 178 THR A O 1
ATOM 1417 N N . GLU A 1 179 ? -0.529 -15.814 16.153 1.00 98.44 179 GLU A N 1
ATOM 1418 C CA . GLU A 1 179 ? -0.775 -16.857 15.156 1.00 98.44 179 GLU A CA 1
ATOM 1419 C C . GLU A 1 179 ? 0.201 -16.755 13.970 1.00 98.44 179 GLU A C 1
ATOM 1421 O O . GLU A 1 179 ? 0.713 -17.772 13.511 1.00 98.44 179 GLU A O 1
ATOM 1426 N N . ALA A 1 180 ? 0.531 -15.541 13.520 1.00 98.12 180 ALA A N 1
ATOM 1427 C CA . ALA A 1 180 ? 1.526 -15.304 12.475 1.00 98.12 180 ALA A CA 1
ATOM 1428 C C . ALA A 1 180 ? 2.942 -15.714 12.912 1.00 98.12 180 ALA A C 1
ATOM 1430 O O . ALA A 1 180 ? 3.695 -16.256 12.107 1.00 98.12 180 ALA A O 1
ATOM 1431 N N . SER A 1 181 ? 3.294 -15.517 14.186 1.00 98.00 181 SER A N 1
ATOM 1432 C CA . SER A 1 181 ? 4.546 -16.027 14.758 1.00 98.00 181 SER A CA 1
ATOM 1433 C C . SER A 1 181 ? 4.596 -17.561 14.718 1.00 98.00 181 SER A C 1
ATOM 1435 O O . SER A 1 181 ? 5.601 -18.142 14.328 1.00 98.00 181 SER A O 1
ATOM 1437 N N . ILE A 1 182 ? 3.485 -18.233 15.040 1.00 97.75 182 ILE A N 1
ATOM 1438 C CA . ILE A 1 182 ? 3.403 -19.703 15.042 1.00 97.75 182 ILE A CA 1
ATOM 1439 C C . ILE A 1 182 ? 3.455 -20.288 13.623 1.00 97.75 182 ILE A C 1
ATOM 1441 O O . ILE A 1 182 ? 4.143 -21.282 13.400 1.00 97.75 182 ILE A O 1
ATOM 1445 N N . LEU A 1 183 ? 2.693 -19.724 12.681 1.00 97.00 183 LEU A N 1
ATOM 1446 C CA . LEU A 1 183 ? 2.515 -20.312 11.348 1.00 97.00 183 LEU A CA 1
ATOM 1447 C C . LEU A 1 183 ? 3.552 -19.830 10.327 1.00 97.00 183 LEU A C 1
ATOM 1449 O O . LEU A 1 183 ? 3.946 -20.600 9.455 1.00 97.00 183 LEU A O 1
ATOM 1453 N N . ALA A 1 184 ? 3.977 -18.570 10.420 1.00 95.56 184 ALA A N 1
ATOM 1454 C CA . ALA A 1 184 ? 4.823 -17.910 9.428 1.00 95.56 184 ALA A CA 1
ATOM 1455 C C . ALA A 1 184 ? 6.163 -17.416 10.000 1.00 95.56 184 ALA A C 1
ATOM 1457 O O . ALA A 1 184 ? 6.910 -16.765 9.271 1.00 95.56 184 ALA A O 1
ATOM 1458 N N . ASP A 1 185 ? 6.470 -17.695 11.275 1.00 96.19 185 ASP A N 1
ATOM 1459 C CA . ASP A 1 185 ? 7.700 -17.247 11.949 1.00 96.19 185 ASP A CA 1
ATOM 1460 C C . ASP A 1 185 ? 7.895 -15.717 11.860 1.00 96.19 185 ASP A C 1
ATOM 1462 O O . ASP A 1 185 ? 8.995 -15.196 11.695 1.00 96.19 185 ASP A O 1
ATOM 1466 N N . CYS A 1 186 ? 6.781 -14.973 11.887 1.00 95.38 186 CYS A N 1
ATOM 1467 C CA . CYS A 1 186 ? 6.769 -13.522 11.727 1.00 95.38 186 CYS A CA 1
ATOM 1468 C C . CYS A 1 186 ? 6.676 -12.814 13.081 1.00 95.38 186 CYS A C 1
ATOM 1470 O O . CYS A 1 186 ? 5.722 -12.998 13.841 1.00 95.38 186 CYS A O 1
ATOM 1472 N N . HIS A 1 187 ? 7.627 -11.923 13.356 1.00 95.31 187 HIS A N 1
ATOM 1473 C CA . HIS A 1 187 ? 7.604 -11.079 14.548 1.00 95.31 187 HIS A CA 1
ATOM 1474 C C . HIS A 1 187 ? 6.834 -9.783 14.293 1.00 95.31 187 HIS A C 1
ATOM 1476 O O . HIS A 1 187 ? 7.382 -8.785 13.826 1.00 95.31 187 HIS A O 1
ATOM 1482 N N . ILE A 1 188 ? 5.551 -9.794 14.642 1.00 98.00 188 ILE A N 1
ATOM 1483 C CA . ILE A 1 188 ? 4.655 -8.651 14.465 1.00 98.00 188 ILE A CA 1
ATOM 1484 C C . ILE A 1 188 ? 4.511 -7.912 15.795 1.00 98.00 188 ILE A C 1
ATOM 1486 O O . ILE A 1 188 ? 4.236 -8.531 16.822 1.00 98.00 188 ILE A O 1
ATOM 1490 N N . LYS A 1 189 ? 4.660 -6.583 15.781 1.00 98.25 189 LYS A N 1
ATOM 1491 C CA . LYS A 1 189 ? 4.401 -5.717 16.942 1.00 98.25 189 LYS A CA 1
ATOM 1492 C C . LYS A 1 189 ? 2.994 -5.114 16.840 1.00 98.25 189 LYS A C 1
ATOM 1494 O O . LYS A 1 189 ? 2.783 -4.239 15.997 1.00 98.25 189 LYS A O 1
ATOM 1499 N N . PRO A 1 190 ? 2.020 -5.553 17.659 1.00 97.81 190 PRO A N 1
ATOM 1500 C CA . PRO A 1 190 ? 0.675 -4.982 17.649 1.00 97.81 190 PRO A CA 1
ATOM 1501 C C . PRO A 1 190 ? 0.673 -3.512 18.080 1.00 97.81 190 PRO A C 1
ATOM 1503 O O . PRO A 1 190 ? 1.486 -3.087 18.903 1.00 97.81 190 PRO A O 1
ATOM 1506 N N . CYS A 1 191 ? -0.284 -2.739 17.568 1.00 95.25 191 CYS A N 1
ATOM 1507 C CA . CYS A 1 191 ? -0.439 -1.332 17.917 1.00 95.25 191 CYS A CA 1
ATOM 1508 C C . CYS A 1 191 ? -0.850 -1.177 19.391 1.00 95.25 191 CYS A C 1
ATOM 1510 O O . CYS A 1 191 ? -1.951 -1.547 19.801 1.00 95.25 191 CYS A O 1
ATOM 1512 N N . THR A 1 192 ? 0.032 -0.586 20.197 1.00 92.19 192 THR A N 1
ATOM 1513 C CA . THR A 1 192 ? -0.222 -0.313 21.623 1.00 92.19 192 THR A CA 1
ATOM 1514 C C . THR A 1 192 ? -0.868 1.052 21.860 1.00 92.19 192 THR A C 1
ATOM 1516 O O . THR A 1 192 ? -1.562 1.252 22.862 1.00 92.19 192 THR A O 1
ATOM 1519 N N . LYS A 1 193 ? -0.683 1.986 20.919 1.00 94.19 193 LYS A N 1
ATOM 1520 C CA . LYS A 1 193 ? -1.202 3.361 20.975 1.00 94.19 193 LYS A CA 1
ATOM 1521 C C . LYS A 1 193 ? -2.731 3.393 20.894 1.00 94.19 193 LYS A C 1
ATOM 1523 O O . LYS A 1 193 ? -3.397 2.381 20.671 1.00 94.19 193 LYS A O 1
ATOM 1528 N N . GLN A 1 194 ? -3.316 4.568 21.115 1.00 95.31 194 GLN A N 1
ATOM 1529 C CA . GLN A 1 194 ? -4.749 4.753 20.908 1.00 95.31 194 GLN A CA 1
ATOM 1530 C C . GLN A 1 194 ? -5.079 4.573 19.421 1.00 95.31 194 GLN A C 1
ATOM 1532 O O . GLN A 1 194 ? -4.443 5.183 18.555 1.00 95.31 194 GLN A O 1
ATOM 1537 N N . LEU A 1 195 ? -6.048 3.704 19.131 1.00 97.94 195 LEU A N 1
ATOM 1538 C CA . LEU A 1 195 ? -6.461 3.426 17.763 1.00 97.94 195 LEU A CA 1
ATOM 1539 C C . LEU A 1 195 ? -7.218 4.622 17.194 1.00 97.94 195 LEU A C 1
ATOM 1541 O O . LEU A 1 195 ? -8.064 5.219 17.865 1.00 97.94 195 LEU A O 1
ATOM 1545 N N . HIS A 1 196 ? -6.897 4.958 15.952 1.00 97.44 196 HIS A N 1
ATOM 1546 C CA . HIS A 1 196 ? -7.439 6.123 15.279 1.00 97.44 196 HIS A CA 1
ATOM 1547 C C . HIS A 1 196 ? -7.521 5.904 13.771 1.00 97.44 196 HIS A C 1
ATOM 1549 O O . HIS A 1 196 ? -6.743 5.141 13.198 1.00 97.44 196 HIS A O 1
ATOM 1555 N N . LEU A 1 197 ? -8.455 6.616 13.148 1.00 97.12 197 LEU A N 1
ATOM 1556 C CA . LEU A 1 197 ? -8.549 6.812 11.710 1.00 97.12 197 LEU A CA 1
ATOM 1557 C C . LEU A 1 197 ? -8.124 8.248 11.412 1.00 97.12 197 LEU A C 1
ATOM 1559 O O . LEU A 1 197 ? -8.773 9.203 11.841 1.00 97.12 197 LEU A O 1
ATOM 1563 N N . THR A 1 198 ? -7.023 8.410 10.687 1.00 97.38 198 THR A N 1
ATOM 1564 C CA . THR A 1 198 ? -6.476 9.739 10.384 1.00 97.38 198 THR A CA 1
ATOM 1565 C C . THR A 1 198 ? -7.228 10.385 9.223 1.00 97.38 198 THR A C 1
ATOM 1567 O O . THR A 1 198 ? -7.331 9.788 8.156 1.00 97.38 198 THR A O 1
ATOM 1570 N N . LEU A 1 199 ? -7.698 11.623 9.403 1.00 97.56 199 LEU A N 1
ATOM 1571 C CA . LEU A 1 199 ? -8.284 12.438 8.332 1.00 97.56 199 LEU A CA 1
ATOM 1572 C C . LEU A 1 199 ? -7.251 13.387 7.724 1.00 97.56 199 LEU A C 1
ATOM 1574 O O . LEU A 1 199 ? -7.162 13.534 6.513 1.00 97.56 199 LEU A O 1
ATOM 1578 N N . ALA A 1 200 ? -6.439 14.041 8.545 1.00 97.44 200 ALA A N 1
ATOM 1579 C CA . ALA A 1 200 ? -5.378 14.915 8.071 1.00 97.44 200 ALA A CA 1
ATOM 1580 C C . ALA A 1 200 ? -4.262 14.963 9.108 1.00 97.44 200 ALA A C 1
ATOM 1582 O O . ALA A 1 200 ? -4.523 15.012 10.308 1.00 97.44 200 ALA A O 1
ATOM 1583 N N . HIS A 1 201 ? -3.007 14.986 8.669 1.00 96.62 201 HIS A N 1
ATOM 1584 C CA . HIS A 1 201 ? -1.895 15.226 9.584 1.00 96.62 201 HIS A CA 1
ATOM 1585 C C . HIS A 1 201 ? -0.701 15.863 8.880 1.00 96.62 201 HIS A C 1
ATOM 1587 O O . HIS A 1 201 ? -0.544 15.747 7.661 1.00 96.62 201 HIS A O 1
ATOM 1593 N N . LYS A 1 202 ? 0.143 16.545 9.663 1.00 94.06 202 LYS A N 1
ATOM 1594 C CA . LYS A 1 202 ? 1.251 17.374 9.158 1.00 94.06 202 LYS A CA 1
ATOM 1595 C C . LYS A 1 202 ? 0.776 18.426 8.138 1.00 94.06 202 LYS A C 1
ATOM 1597 O O . LYS A 1 202 ? 1.465 18.696 7.159 1.00 94.06 202 LYS A O 1
ATOM 1602 N N . PHE A 1 203 ? -0.414 18.988 8.347 1.00 94.38 203 PHE A N 1
ATOM 1603 C CA . PHE A 1 203 ? -0.920 20.136 7.591 1.00 94.38 203 PHE A CA 1
ATOM 1604 C C . PHE A 1 203 ? -0.488 21.452 8.252 1.00 94.38 203 PHE A C 1
ATOM 1606 O O . PHE A 1 203 ? -0.137 21.480 9.432 1.00 94.38 203 PHE A O 1
ATOM 1613 N N . TYR A 1 204 ? -0.518 22.548 7.493 1.00 93.00 204 TYR A N 1
ATOM 1614 C CA . TYR A 1 204 ? -0.215 23.874 8.028 1.00 93.00 204 TYR A CA 1
ATOM 1615 C C . TYR A 1 204 ? -1.319 24.360 8.982 1.00 93.00 204 TYR A C 1
ATOM 1617 O O . TYR A 1 204 ? -2.494 24.225 8.638 1.00 93.00 204 TYR A O 1
ATOM 1625 N N . PRO A 1 205 ? -0.988 25.006 10.118 1.00 93.00 205 PRO A N 1
ATOM 1626 C CA . PRO A 1 205 ? -1.986 25.419 11.113 1.00 93.00 205 PRO A CA 1
ATOM 1627 C C . PRO A 1 205 ? -3.131 26.289 10.568 1.00 93.00 205 PRO A C 1
ATOM 1629 O O . PRO A 1 205 ? -4.258 26.200 11.046 1.00 93.00 205 PRO A O 1
ATOM 1632 N N . HIS A 1 206 ? -2.890 27.094 9.526 1.00 94.06 206 HIS A N 1
ATOM 1633 C CA . HIS A 1 206 ? -3.932 27.929 8.914 1.00 94.06 206 HIS A CA 1
ATOM 1634 C C . HIS A 1 206 ? -5.027 27.122 8.190 1.00 94.06 206 HIS A C 1
ATOM 1636 O O . HIS A 1 206 ? -6.122 27.639 7.989 1.00 94.06 206 HIS A O 1
ATOM 1642 N N . HIS A 1 207 ? -4.777 25.852 7.852 1.00 95.00 207 HIS A N 1
ATOM 1643 C CA . HIS A 1 207 ? -5.777 24.950 7.271 1.00 95.00 207 HIS A CA 1
ATOM 1644 C C . HIS A 1 207 ? -6.705 24.309 8.314 1.00 95.00 207 HIS A C 1
ATOM 1646 O O . HIS A 1 207 ? -7.728 23.738 7.940 1.00 95.00 207 HIS A O 1
ATOM 1652 N N . GLN A 1 208 ? -6.387 24.399 9.613 1.00 94.62 208 GLN A N 1
ATOM 1653 C CA . GLN A 1 208 ? -7.092 23.660 10.666 1.00 94.62 208 GLN A CA 1
ATOM 1654 C C . GLN A 1 208 ? -8.606 23.919 10.657 1.00 94.62 208 GLN A C 1
ATOM 1656 O O . GLN A 1 208 ? -9.388 22.973 10.621 1.00 94.62 208 GLN A O 1
ATOM 1661 N N . LYS A 1 209 ? -9.030 25.191 10.618 1.00 95.44 209 LYS A N 1
ATOM 1662 C CA . LYS A 1 209 ? -10.458 25.561 10.639 1.00 95.44 209 LYS A CA 1
ATOM 1663 C C . LYS A 1 209 ? -11.230 24.996 9.444 1.00 95.44 209 LYS A C 1
ATOM 1665 O O . LYS A 1 209 ? -12.359 24.538 9.601 1.00 95.44 209 LYS A O 1
ATOM 1670 N N . THR A 1 210 ? -10.624 25.023 8.258 1.00 96.56 210 THR A N 1
ATOM 1671 C CA . THR A 1 210 ? -11.228 24.482 7.034 1.00 96.56 210 THR A CA 1
ATOM 1672 C C . THR A 1 210 ? -11.382 22.968 7.132 1.00 96.56 210 THR A C 1
ATOM 1674 O O . THR A 1 210 ? -12.465 22.443 6.884 1.00 96.56 210 THR A O 1
ATOM 1677 N N . LEU A 1 211 ? -10.334 22.265 7.573 1.00 97.25 211 LEU A N 1
ATOM 1678 C CA . LEU A 1 211 ? -10.359 20.813 7.757 1.00 97.25 211 LEU A CA 1
ATOM 1679 C C . LEU A 1 211 ? -11.394 20.385 8.809 1.00 97.25 211 LEU A C 1
ATOM 1681 O O . LEU A 1 211 ? -12.153 19.448 8.575 1.00 97.25 211 LEU A O 1
ATOM 1685 N N . GLU A 1 212 ? -11.479 21.094 9.936 1.00 96.44 212 GLU A N 1
ATOM 1686 C CA . GLU A 1 212 ? -12.503 20.860 10.961 1.00 96.44 212 GLU A CA 1
ATOM 1687 C C . GLU A 1 212 ? -13.916 21.041 10.405 1.00 96.44 212 GLU A C 1
ATOM 1689 O O . GLU A 1 212 ? -14.808 20.246 10.701 1.00 96.44 212 GLU A O 1
ATOM 1694 N N . GLN A 1 213 ? -14.133 22.069 9.582 1.00 96.56 213 GLN A N 1
ATOM 1695 C CA . GLN A 1 213 ? -15.436 22.317 8.979 1.00 96.56 213 GLN A CA 1
ATOM 1696 C C . GLN A 1 213 ? -15.827 21.224 7.980 1.00 96.56 213 GLN A C 1
ATOM 1698 O O . GLN A 1 213 ? -16.974 20.780 7.995 1.00 96.56 213 GLN A O 1
ATOM 1703 N N . LEU A 1 214 ? -14.882 20.752 7.163 1.00 97.12 214 LEU A N 1
ATOM 1704 C CA . LEU A 1 214 ? -15.106 19.628 6.255 1.00 97.12 214 LEU A CA 1
ATOM 1705 C C . LEU A 1 214 ? -15.407 18.336 7.027 1.00 97.12 214 LEU A C 1
ATOM 1707 O O . LEU A 1 214 ? -16.330 17.608 6.668 1.00 97.12 214 LEU A O 1
ATOM 1711 N N . ALA A 1 215 ? -14.695 18.068 8.125 1.00 96.44 215 ALA A N 1
ATOM 1712 C CA . ALA A 1 215 ? -14.867 16.841 8.903 1.00 96.44 215 ALA A CA 1
ATOM 1713 C C . ALA A 1 215 ? -16.240 16.733 9.585 1.00 96.44 215 ALA A C 1
ATOM 1715 O O . ALA A 1 215 ? -16.730 15.623 9.776 1.00 96.44 215 ALA A O 1
ATOM 1716 N N . LYS A 1 216 ? -16.910 17.854 9.888 1.00 93.19 216 LYS A N 1
ATOM 1717 C CA . LYS A 1 216 ? -18.285 17.852 10.432 1.00 93.19 216 LYS A CA 1
ATOM 1718 C C . LYS A 1 216 ? -19.322 17.238 9.487 1.00 93.19 216 LYS A C 1
ATOM 1720 O O . LYS A 1 216 ? -20.389 16.846 9.947 1.00 93.19 216 LYS A O 1
ATOM 1725 N N . SER A 1 217 ? -19.035 17.169 8.184 1.00 91.25 217 SER A N 1
ATOM 1726 C CA . SER A 1 217 ? -19.913 16.511 7.203 1.00 91.25 217 SER A CA 1
ATOM 1727 C C . SER A 1 217 ? -19.879 14.981 7.299 1.00 91.25 217 SER A C 1
ATOM 1729 O O . SER A 1 217 ? -20.791 14.304 6.820 1.00 91.25 217 SER A O 1
ATOM 1731 N N . ILE A 1 218 ? -18.851 14.427 7.944 1.00 94.56 218 ILE A N 1
ATOM 1732 C CA . ILE A 1 218 ? -18.693 12.992 8.137 1.00 94.56 218 ILE A CA 1
ATOM 1733 C C . ILE A 1 218 ? -19.491 12.605 9.379 1.00 94.56 218 ILE A C 1
ATOM 1735 O O . ILE A 1 218 ? -19.119 12.950 10.499 1.00 94.56 218 ILE A O 1
ATOM 1739 N N . ASN A 1 219 ? -20.588 11.871 9.192 1.00 90.62 219 ASN A N 1
ATOM 1740 C CA . ASN A 1 219 ? -21.334 11.296 10.306 1.00 90.62 219 ASN A CA 1
ATOM 1741 C C . ASN A 1 219 ? -20.654 9.985 10.754 1.00 90.62 219 ASN A C 1
ATOM 1743 O O . ASN A 1 219 ? -20.750 8.989 10.032 1.00 90.62 219 ASN A O 1
ATOM 1747 N N . PRO A 1 220 ? -20.021 9.936 11.943 1.00 84.00 220 PRO A N 1
ATOM 1748 C CA . PRO A 1 220 ? -19.275 8.759 12.383 1.00 84.00 220 PRO A CA 1
ATOM 1749 C C . PRO A 1 220 ? -20.174 7.564 12.741 1.00 84.00 220 PRO A C 1
ATOM 1751 O O . PRO A 1 220 ? -19.684 6.447 12.857 1.00 84.00 220 PRO A O 1
ATOM 1754 N N . GLY A 1 221 ? -21.485 7.786 12.905 1.00 82.75 221 GLY A N 1
ATOM 1755 C CA . GLY A 1 221 ? -22.484 6.737 13.124 1.00 82.75 221 GLY A CA 1
ATOM 1756 C C . GLY A 1 221 ? -23.059 6.135 11.838 1.00 82.75 221 GLY A C 1
ATOM 1757 O O . GLY A 1 221 ? -24.013 5.365 11.912 1.00 82.75 221 GLY A O 1
ATOM 1758 N N . GLN A 1 222 ? -22.545 6.501 10.659 1.00 83.88 222 GLN A N 1
ATOM 1759 C CA . GLN A 1 222 ? -22.972 5.884 9.402 1.00 83.88 222 GLN A CA 1
ATOM 1760 C C . GLN A 1 222 ? -22.636 4.394 9.353 1.00 83.88 222 GLN A C 1
ATOM 1762 O O . GLN A 1 222 ? -21.608 3.948 9.861 1.00 83.88 222 GLN A O 1
ATOM 1767 N N . ASN A 1 223 ? -23.489 3.635 8.660 1.00 83.44 223 ASN A N 1
ATOM 1768 C CA . ASN A 1 223 ? -23.235 2.227 8.386 1.00 83.44 223 ASN A CA 1
ATOM 1769 C C . ASN A 1 223 ? -21.884 2.064 7.681 1.00 83.44 223 ASN A C 1
ATOM 1771 O O . ASN A 1 223 ? -21.595 2.729 6.682 1.00 83.44 223 ASN A O 1
ATOM 1775 N N . CYS A 1 224 ? -21.076 1.154 8.209 1.00 89.00 224 CYS A N 1
ATOM 1776 C CA . CYS A 1 224 ? -19.740 0.871 7.723 1.00 89.00 224 CYS A CA 1
ATOM 1777 C C . CYS A 1 224 ? -19.444 -0.611 7.922 1.00 89.00 224 CYS A C 1
ATOM 1779 O O . CYS A 1 224 ? -19.662 -1.147 9.008 1.00 89.00 224 CYS A O 1
ATOM 1781 N N . LEU A 1 225 ? -18.911 -1.254 6.887 1.00 91.38 225 LEU A N 1
ATOM 1782 C CA . LEU A 1 225 ? -18.326 -2.583 7.011 1.00 91.38 225 LEU A CA 1
ATOM 1783 C C . LEU A 1 225 ? -16.823 -2.434 7.233 1.00 91.38 225 LEU A C 1
ATOM 1785 O O . LEU A 1 225 ? -16.136 -1.773 6.451 1.00 91.38 225 LEU A O 1
ATOM 1789 N N . TRP A 1 226 ? -16.320 -3.056 8.295 1.00 93.00 226 TRP A N 1
ATOM 1790 C CA . TRP A 1 226 ? -14.907 -3.035 8.654 1.00 93.00 226 TRP A CA 1
ATOM 1791 C C . TRP A 1 226 ? -14.239 -4.334 8.225 1.00 93.00 226 TRP A C 1
ATOM 1793 O O . TRP A 1 226 ? -14.671 -5.417 8.607 1.00 93.00 226 TRP A O 1
ATOM 1803 N N . THR A 1 227 ? -13.185 -4.224 7.420 1.00 94.56 227 THR A N 1
ATOM 1804 C CA . THR A 1 227 ? -12.4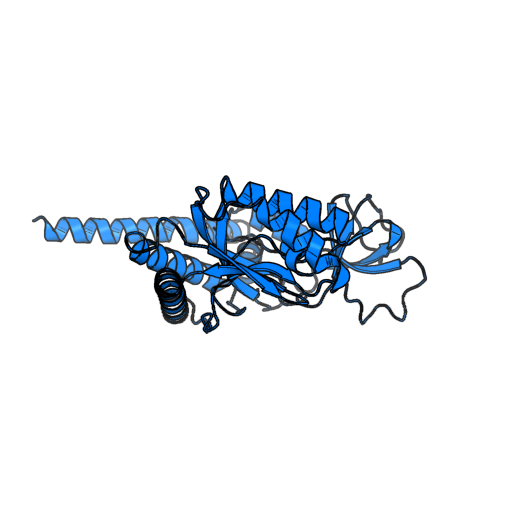21 -5.377 6.932 1.00 94.56 227 THR A CA 1
ATOM 1805 C C . THR A 1 227 ? -11.001 -5.310 7.463 1.00 94.56 227 THR A C 1
ATOM 1807 O O . THR A 1 227 ? -10.301 -4.330 7.209 1.00 94.56 227 THR A O 1
ATOM 1810 N N . ALA A 1 228 ? -10.567 -6.349 8.176 1.00 96.31 228 ALA A N 1
ATOM 1811 C CA . ALA A 1 228 ? -9.154 -6.541 8.471 1.00 96.31 228 ALA A CA 1
ATOM 1812 C C . ALA A 1 228 ? -8.460 -7.010 7.187 1.00 96.31 228 ALA A C 1
ATOM 1814 O O . ALA A 1 228 ? -8.838 -8.031 6.618 1.00 96.31 228 ALA A O 1
ATOM 1815 N N . ALA A 1 229 ? -7.493 -6.240 6.704 1.00 96.94 229 ALA A N 1
ATOM 1816 C CA . ALA A 1 229 ? -6.837 -6.481 5.432 1.00 96.94 229 ALA A CA 1
ATOM 1817 C C . ALA A 1 229 ? -5.325 -6.335 5.578 1.00 96.94 229 ALA A C 1
ATOM 1819 O O . ALA A 1 229 ? -4.826 -5.361 6.149 1.00 96.94 229 ALA A O 1
ATOM 1820 N N . LEU A 1 230 ? -4.613 -7.319 5.037 1.00 98.00 230 LEU A N 1
ATOM 1821 C CA . LEU A 1 230 ? -3.169 -7.290 4.922 1.00 98.00 230 LEU A CA 1
ATOM 1822 C C . LEU A 1 230 ? -2.791 -6.530 3.648 1.00 98.00 230 LEU A C 1
ATOM 1824 O O . LEU A 1 230 ? -3.315 -6.809 2.566 1.00 98.00 230 LEU A O 1
ATOM 1828 N N . TYR A 1 231 ? -1.882 -5.576 3.793 1.00 98.25 231 TYR A N 1
ATOM 1829 C CA . TYR A 1 231 ? -1.282 -4.850 2.684 1.00 98.25 231 TYR A CA 1
ATOM 1830 C C . TYR A 1 231 ? 0.218 -5.068 2.695 1.00 98.25 231 TYR A C 1
ATOM 1832 O O . TYR A 1 231 ? 0.808 -5.131 3.773 1.00 98.25 231 TYR A O 1
ATOM 1840 N N . SER A 1 232 ? 0.821 -5.132 1.516 1.00 97.94 232 SER A N 1
ATOM 1841 C CA . SER A 1 232 ? 2.267 -5.163 1.367 1.00 97.94 232 SER A CA 1
ATOM 1842 C C . SER A 1 232 ? 2.781 -4.041 0.478 1.00 97.94 232 SER A C 1
ATOM 1844 O O . SER A 1 232 ? 2.044 -3.438 -0.309 1.00 97.94 232 SER A O 1
ATOM 1846 N N . ARG A 1 233 ? 4.072 -3.761 0.624 1.00 97.06 233 ARG A N 1
ATOM 1847 C CA . ARG A 1 233 ? 4.850 -2.877 -0.235 1.00 97.06 233 ARG A CA 1
ATOM 1848 C C . ARG A 1 233 ? 6.249 -3.443 -0.433 1.00 97.06 233 ARG A C 1
ATOM 1850 O O . ARG A 1 233 ? 6.768 -4.171 0.415 1.00 97.06 233 ARG A O 1
ATOM 1857 N N . ASP A 1 234 ? 6.874 -3.061 -1.537 1.00 95.69 234 ASP A N 1
ATOM 1858 C CA . ASP A 1 234 ? 8.259 -3.421 -1.811 1.00 95.69 234 ASP A CA 1
ATOM 1859 C C . ASP A 1 234 ? 9.203 -2.699 -0.835 1.00 95.69 234 ASP A C 1
ATOM 1861 O O . ASP A 1 234 ? 9.266 -1.463 -0.798 1.00 95.69 234 ASP A O 1
ATOM 1865 N N . MET A 1 235 ? 9.940 -3.473 -0.032 1.00 93.94 235 MET A N 1
ATOM 1866 C CA . MET A 1 235 ? 10.786 -2.923 1.026 1.00 93.94 235 MET A CA 1
ATOM 1867 C C . MET A 1 235 ? 11.954 -2.081 0.489 1.00 93.94 235 MET A C 1
ATOM 1869 O O . MET A 1 235 ? 12.488 -1.235 1.208 1.00 93.94 235 MET A O 1
ATOM 1873 N N . ARG A 1 236 ? 12.339 -2.269 -0.781 1.00 93.88 236 ARG A N 1
ATOM 1874 C CA . ARG A 1 236 ? 13.430 -1.521 -1.424 1.00 93.88 236 ARG A CA 1
ATOM 1875 C C . ARG A 1 236 ? 13.087 -0.046 -1.595 1.00 93.88 236 ARG A C 1
ATOM 1877 O O . ARG A 1 236 ? 13.978 0.801 -1.593 1.00 93.88 236 ARG A O 1
ATOM 1884 N N . PHE A 1 237 ? 11.797 0.266 -1.713 1.00 95.56 237 PHE A N 1
ATOM 1885 C CA . PHE A 1 237 ? 11.317 1.584 -2.118 1.00 95.56 237 PHE A CA 1
ATOM 1886 C C . PHE A 1 237 ? 10.537 2.322 -1.022 1.00 95.56 237 PHE A C 1
ATOM 1888 O O . PHE A 1 237 ? 9.865 3.312 -1.298 1.00 95.56 237 PHE A O 1
ATOM 1895 N N . VAL A 1 238 ? 10.653 1.895 0.242 1.00 92.00 238 VAL A N 1
ATOM 1896 C CA . VAL A 1 238 ? 9.901 2.455 1.387 1.00 92.00 238 VAL A CA 1
ATOM 1897 C C . VAL A 1 238 ? 10.069 3.971 1.549 1.00 92.00 238 VAL A C 1
ATOM 1899 O O . VAL A 1 238 ? 9.133 4.652 1.964 1.00 92.00 238 VAL A O 1
ATOM 1902 N N . ASN A 1 239 ? 11.244 4.508 1.210 1.00 91.69 239 ASN A N 1
ATOM 1903 C CA . ASN A 1 239 ? 11.554 5.939 1.319 1.00 91.69 239 ASN A CA 1
ATOM 1904 C C . ASN A 1 239 ? 11.521 6.678 -0.030 1.00 91.69 239 ASN A C 1
ATOM 1906 O O . ASN A 1 239 ? 11.923 7.840 -0.103 1.00 91.69 239 ASN A O 1
ATOM 1910 N N . TYR A 1 240 ? 11.075 6.015 -1.098 1.00 95.38 240 TYR A N 1
ATOM 1911 C CA . TYR A 1 240 ? 11.073 6.585 -2.440 1.00 95.38 240 TYR A CA 1
ATOM 1912 C C . TYR A 1 240 ? 9.800 7.398 -2.655 1.00 95.38 240 TYR A C 1
ATOM 1914 O O . TYR A 1 240 ? 8.722 7.079 -2.150 1.00 95.38 240 TYR A O 1
ATOM 1922 N N . GLN A 1 241 ? 9.913 8.459 -3.447 1.00 95.06 241 GLN A N 1
ATOM 1923 C CA . GLN A 1 241 ? 8.743 9.151 -3.959 1.00 95.06 241 GLN A CA 1
ATOM 1924 C C . GLN A 1 241 ? 8.104 8.321 -5.071 1.00 95.06 241 GLN A C 1
ATOM 1926 O O . GLN A 1 241 ? 8.806 7.792 -5.930 1.00 95.06 241 GLN A O 1
ATOM 1931 N N . ILE A 1 242 ? 6.772 8.268 -5.090 1.00 97.44 242 ILE A N 1
ATOM 1932 C CA . ILE A 1 242 ? 6.028 7.653 -6.188 1.00 97.44 242 ILE A CA 1
ATOM 1933 C C . ILE A 1 242 ? 5.608 8.732 -7.180 1.00 97.44 242 ILE A C 1
ATOM 1935 O O . ILE A 1 242 ? 4.950 9.716 -6.815 1.00 97.44 242 ILE A O 1
ATOM 1939 N N . LEU A 1 243 ? 5.976 8.533 -8.439 1.00 97.50 243 LEU A N 1
ATOM 1940 C CA . LEU A 1 243 ? 5.495 9.312 -9.570 1.00 97.50 243 LEU A CA 1
ATOM 1941 C C . LEU A 1 243 ? 4.558 8.457 -10.424 1.00 97.50 243 LEU A C 1
ATOM 1943 O O . LEU A 1 243 ? 4.712 7.240 -10.496 1.00 97.50 243 LEU A O 1
ATOM 1947 N N . ARG A 1 244 ? 3.593 9.100 -11.075 1.00 98.31 244 ARG A N 1
ATOM 1948 C CA . ARG A 1 244 ? 2.709 8.504 -12.078 1.00 98.31 244 ARG A CA 1
ATOM 1949 C C . ARG A 1 244 ? 2.989 9.149 -13.425 1.00 98.31 244 ARG A C 1
ATOM 1951 O O . ARG A 1 244 ? 2.958 10.373 -13.531 1.00 98.31 244 ARG A O 1
ATOM 1958 N N . ALA A 1 245 ? 3.227 8.337 -14.446 1.00 98.31 245 ALA A N 1
ATOM 1959 C CA . ALA A 1 245 ? 3.378 8.803 -15.816 1.00 98.31 245 ALA A CA 1
ATOM 1960 C C . ALA A 1 245 ? 2.033 9.299 -16.368 1.00 98.31 245 ALA A C 1
ATOM 1962 O O . ALA A 1 245 ? 1.031 8.585 -16.346 1.00 98.31 245 ALA A O 1
ATOM 1963 N N . LEU A 1 246 ? 2.016 10.526 -16.879 1.00 98.06 246 LEU A N 1
ATOM 1964 C CA . LEU A 1 246 ? 0.871 11.147 -17.544 1.00 98.06 246 LEU A CA 1
ATOM 1965 C C . LEU A 1 246 ? 0.825 10.802 -19.034 1.00 98.06 246 LEU A C 1
ATOM 1967 O O . LEU A 1 246 ? -0.251 10.705 -19.621 1.00 98.06 246 LEU A O 1
ATOM 1971 N N . PHE A 1 247 ? 1.995 10.595 -19.639 1.00 97.06 247 PHE A N 1
ATOM 1972 C CA . PHE A 1 247 ? 2.148 10.365 -21.070 1.00 97.06 247 PHE A CA 1
ATOM 1973 C C . PHE A 1 247 ? 3.023 9.146 -21.340 1.00 97.06 247 PHE A C 1
ATOM 1975 O O . PHE A 1 247 ? 3.836 8.737 -20.511 1.00 97.06 247 PHE A O 1
ATOM 1982 N N . GLN A 1 248 ? 2.859 8.574 -22.530 1.00 97.38 248 GLN A N 1
ATOM 1983 C CA . GLN A 1 248 ? 3.767 7.547 -23.017 1.00 97.38 248 GLN A CA 1
ATOM 1984 C C . GLN A 1 248 ? 5.117 8.176 -23.385 1.00 97.38 248 GLN A C 1
ATOM 1986 O O . GLN A 1 248 ? 5.161 9.250 -23.987 1.00 97.38 248 GLN A O 1
ATOM 1991 N N . TYR A 1 249 ? 6.206 7.477 -23.078 1.00 97.25 249 TYR A N 1
ATOM 1992 C CA . TYR A 1 249 ? 7.557 7.859 -23.464 1.00 97.25 249 TYR A CA 1
ATOM 1993 C C . TYR A 1 249 ? 8.297 6.654 -24.044 1.00 97.25 249 TYR A C 1
ATOM 1995 O O . TYR A 1 249 ? 8.348 5.587 -23.426 1.00 97.25 249 TYR A O 1
ATOM 2003 N N . LYS A 1 250 ? 8.850 6.823 -25.249 1.00 96.88 250 LYS A N 1
ATOM 2004 C CA . LYS A 1 250 ? 9.692 5.819 -25.903 1.00 96.88 250 LYS A CA 1
ATOM 2005 C C . LYS A 1 250 ? 11.160 6.211 -25.712 1.00 96.88 250 LYS A C 1
ATOM 2007 O O . LYS A 1 250 ? 11.505 7.308 -26.152 1.00 96.88 250 LYS A O 1
ATOM 2012 N N . PRO A 1 251 ? 11.988 5.333 -25.120 1.00 95.88 251 PRO A N 1
ATOM 2013 C CA . PRO A 1 251 ? 13.418 5.566 -24.962 1.00 95.88 251 PRO A CA 1
ATOM 2014 C C . PRO A 1 251 ? 14.098 5.868 -26.298 1.00 95.88 251 PRO A C 1
ATOM 2016 O O . PRO A 1 251 ? 13.862 5.176 -27.292 1.00 95.88 251 PRO A O 1
ATOM 2019 N N . GLN A 1 252 ? 14.933 6.898 -26.310 1.00 95.50 252 GLN A N 1
ATOM 2020 C CA . GLN A 1 252 ? 15.880 7.229 -27.371 1.00 95.50 252 GLN A CA 1
ATOM 2021 C C . GLN A 1 252 ? 17.263 6.637 -27.084 1.00 95.50 252 GLN A C 1
ATOM 2023 O O . GLN A 1 252 ? 17.968 6.267 -28.022 1.00 95.50 252 GLN A O 1
ATOM 2028 N N . ASN A 1 253 ? 17.618 6.501 -25.804 1.00 94.81 253 ASN A N 1
ATOM 2029 C CA . ASN A 1 253 ? 18.872 5.908 -25.342 1.00 94.81 253 ASN A CA 1
ATOM 2030 C C . ASN A 1 253 ? 18.632 4.631 -24.518 1.00 94.81 253 ASN A C 1
ATOM 2032 O O . ASN A 1 253 ? 17.528 4.369 -24.043 1.00 94.81 253 ASN A O 1
ATOM 2036 N N . ILE A 1 254 ? 19.670 3.803 -24.370 1.00 93.19 254 ILE A N 1
ATOM 2037 C CA . ILE A 1 254 ? 19.582 2.495 -23.691 1.00 93.19 254 ILE A CA 1
ATOM 2038 C C . ILE A 1 254 ? 19.395 2.594 -22.171 1.00 93.19 254 ILE A C 1
ATOM 2040 O O . ILE A 1 254 ? 18.960 1.636 -21.540 1.00 93.19 254 ILE A O 1
ATOM 2044 N N . ASP A 1 255 ? 19.761 3.729 -21.588 1.00 93.94 255 ASP A N 1
ATOM 2045 C CA . ASP A 1 255 ? 19.672 4.045 -20.166 1.00 93.94 255 ASP A CA 1
ATOM 2046 C C . ASP A 1 255 ? 18.355 4.749 -19.802 1.00 93.94 255 ASP A C 1
ATOM 2048 O O . ASP A 1 255 ? 18.102 5.030 -18.629 1.00 93.94 255 ASP A O 1
ATOM 2052 N N . GLU A 1 256 ? 17.490 5.003 -20.785 1.00 96.38 256 GLU A N 1
ATOM 2053 C CA . GLU A 1 256 ? 16.183 5.620 -20.594 1.00 96.38 256 GLU A CA 1
ATOM 2054 C C . GLU A 1 256 ? 15.079 4.585 -20.340 1.00 96.38 256 GLU A C 1
ATOM 2056 O O . GLU A 1 256 ? 15.027 3.493 -20.910 1.00 96.38 256 GLU A O 1
ATOM 2061 N N . LEU A 1 257 ? 14.140 4.957 -19.476 1.00 96.56 257 LEU A N 1
ATOM 2062 C CA . LEU A 1 257 ? 13.038 4.124 -19.037 1.00 96.56 257 LEU A CA 1
ATOM 2063 C C . LEU A 1 257 ? 11.808 4.345 -19.922 1.00 96.56 257 LEU A C 1
ATOM 2065 O O . LEU A 1 257 ? 11.283 5.452 -20.033 1.00 96.56 257 LEU A O 1
ATOM 2069 N N . MET A 1 258 ? 11.292 3.265 -20.507 1.00 96.69 258 MET A N 1
ATOM 2070 C CA . MET A 1 258 ? 10.029 3.310 -21.244 1.00 96.69 258 MET A CA 1
ATOM 2071 C C . MET A 1 258 ? 8.854 3.557 -20.294 1.00 96.69 258 MET A C 1
ATOM 2073 O O . MET A 1 258 ? 8.676 2.815 -19.326 1.00 96.69 258 MET A O 1
ATOM 2077 N N . LEU A 1 259 ? 8.007 4.536 -20.620 1.00 97.62 259 LEU A N 1
ATOM 2078 C CA . LEU A 1 259 ? 6.803 4.860 -19.852 1.00 97.62 259 LEU A CA 1
ATOM 2079 C C . LEU A 1 259 ? 5.544 4.605 -20.672 1.00 97.62 259 LEU A C 1
ATOM 2081 O O . LEU A 1 259 ? 5.475 4.983 -21.840 1.00 97.62 259 LEU A O 1
ATOM 2085 N N . ASN A 1 260 ? 4.517 4.058 -20.031 1.00 97.44 260 ASN A N 1
ATOM 2086 C CA . ASN A 1 260 ? 3.136 4.121 -20.502 1.00 97.44 260 ASN A CA 1
ATOM 2087 C C . ASN A 1 260 ? 2.317 5.052 -19.602 1.00 97.44 260 ASN A C 1
ATOM 2089 O O . ASN A 1 260 ? 2.616 5.196 -18.418 1.00 97.44 260 ASN A O 1
ATOM 2093 N N . ALA A 1 261 ? 1.253 5.652 -20.141 1.00 97.56 261 ALA A N 1
ATOM 2094 C CA . ALA A 1 261 ? 0.337 6.451 -19.331 1.00 97.56 261 ALA A CA 1
ATOM 2095 C C . ALA A 1 261 ? -0.243 5.604 -18.181 1.00 97.56 261 ALA A C 1
ATOM 2097 O O . ALA A 1 261 ? -0.753 4.505 -18.404 1.00 97.56 261 ALA A O 1
ATOM 2098 N N . GLY A 1 262 ? -0.146 6.120 -16.957 1.00 97.44 262 GLY A N 1
ATOM 2099 C CA . GLY A 1 262 ? -0.547 5.443 -15.727 1.00 97.44 262 GLY A CA 1
ATOM 2100 C C . GLY A 1 262 ? 0.539 4.597 -15.053 1.00 97.44 262 GLY A C 1
ATOM 2101 O O . GLY A 1 262 ? 0.303 4.154 -13.930 1.00 97.44 262 GLY A O 1
ATOM 2102 N N . ASP A 1 263 ? 1.712 4.389 -15.669 1.00 97.94 263 ASP A N 1
ATOM 2103 C CA . ASP A 1 263 ? 2.816 3.666 -15.020 1.00 97.94 263 ASP A CA 1
ATOM 2104 C C . ASP A 1 263 ? 3.237 4.379 -13.722 1.00 97.94 263 ASP A C 1
ATOM 2106 O O . ASP A 1 263 ? 3.292 5.609 -13.662 1.00 97.94 263 ASP A O 1
ATOM 2110 N N . LEU A 1 264 ? 3.548 3.597 -12.685 1.00 98.44 264 LEU A N 1
ATOM 2111 C CA . LEU A 1 264 ? 4.090 4.092 -11.419 1.00 98.44 264 LEU A CA 1
ATOM 2112 C C . LEU A 1 264 ? 5.609 3.908 -11.390 1.00 98.44 264 LEU A C 1
ATOM 2114 O O . LEU A 1 264 ? 6.133 2.886 -11.843 1.00 98.44 264 LEU A O 1
ATOM 2118 N N . ILE A 1 265 ? 6.310 4.904 -10.855 1.00 98.31 265 ILE A N 1
ATOM 2119 C CA . ILE A 1 265 ? 7.770 4.973 -10.837 1.00 98.31 265 ILE A CA 1
ATOM 2120 C C . ILE A 1 265 ? 8.241 5.330 -9.430 1.00 98.31 265 ILE A C 1
ATOM 2122 O O . ILE A 1 265 ? 7.795 6.321 -8.849 1.00 98.31 265 ILE A O 1
ATOM 2126 N N . TYR A 1 266 ? 9.170 4.536 -8.906 1.00 97.75 266 TYR A N 1
ATOM 2127 C CA . TYR A 1 266 ? 9.886 4.813 -7.669 1.00 97.75 266 TYR A CA 1
ATOM 2128 C C . TYR A 1 266 ? 11.070 5.735 -7.950 1.00 97.75 266 TYR A C 1
ATOM 2130 O O . TYR A 1 266 ? 11.938 5.401 -8.755 1.00 97.75 266 TYR A O 1
ATOM 2138 N N . VAL A 1 267 ? 11.141 6.866 -7.254 1.00 96.31 267 VAL A N 1
ATOM 2139 C CA . VAL A 1 267 ? 12.217 7.853 -7.390 1.00 96.31 267 VAL A CA 1
ATOM 2140 C C . VAL A 1 267 ? 12.863 8.121 -6.034 1.00 96.31 267 VAL A C 1
ATOM 2142 O O . VAL A 1 267 ? 12.216 8.624 -5.114 1.00 96.31 267 VAL A O 1
ATOM 2145 N N . ASP A 1 268 ? 14.159 7.836 -5.918 1.00 92.94 268 ASP A N 1
ATOM 2146 C CA . ASP A 1 268 ? 14.960 8.267 -4.771 1.00 92.94 268 ASP A CA 1
ATOM 2147 C C . ASP A 1 268 ? 15.369 9.727 -4.970 1.00 92.94 268 ASP A C 1
ATOM 2149 O O . ASP A 1 268 ? 16.200 10.033 -5.825 1.00 92.94 268 ASP A O 1
ATOM 2153 N N . ARG A 1 269 ? 14.789 10.644 -4.189 1.00 85.56 269 ARG A N 1
ATOM 2154 C CA . ARG A 1 269 ? 15.118 12.078 -4.264 1.00 85.56 269 ARG A CA 1
ATOM 2155 C C . ARG A 1 269 ? 16.525 12.400 -3.754 1.00 85.56 269 ARG A C 1
ATOM 2157 O O . ARG A 1 269 ? 17.042 13.458 -4.094 1.00 85.56 269 ARG A O 1
ATOM 2164 N N . SER A 1 270 ? 17.146 11.519 -2.968 1.00 83.19 270 SER A N 1
ATOM 2165 C CA . SER A 1 270 ? 18.501 11.731 -2.445 1.00 83.19 270 SER A CA 1
ATOM 2166 C C . SER A 1 270 ? 19.602 11.455 -3.472 1.00 83.19 270 SER A C 1
ATOM 2168 O O . SER A 1 270 ? 20.741 11.850 -3.258 1.00 83.19 270 SER A O 1
ATOM 2170 N N . GLN A 1 271 ? 19.277 10.819 -4.600 1.00 74.19 271 GLN A N 1
ATOM 2171 C CA . GLN A 1 271 ? 20.246 10.436 -5.634 1.00 74.19 271 GLN A CA 1
ATOM 2172 C C . GLN A 1 271 ? 20.060 11.207 -6.952 1.00 74.19 271 GLN A C 1
ATOM 2174 O O . GLN A 1 271 ? 20.482 10.739 -8.003 1.00 74.19 271 GLN A O 1
ATOM 2179 N N . GLN A 1 272 ? 19.419 12.382 -6.915 1.00 76.12 272 GLN A N 1
ATOM 2180 C CA . GLN A 1 272 ? 19.112 13.176 -8.121 1.00 76.12 272 GLN A CA 1
ATOM 2181 C C . GLN A 1 272 ? 20.107 14.319 -8.390 1.00 76.12 272 GLN A C 1
ATOM 2183 O O . GLN A 1 272 ? 19.869 15.129 -9.277 1.00 76.12 272 GLN A O 1
ATOM 2188 N N . PHE A 1 273 ? 21.204 14.419 -7.632 1.00 64.44 273 PHE A N 1
ATOM 2189 C CA . PHE A 1 273 ? 22.113 15.575 -7.685 1.00 64.44 273 PHE A CA 1
ATOM 2190 C C . PHE A 1 273 ? 22.906 15.709 -8.996 1.00 64.44 273 PHE A C 1
ATOM 2192 O O . PHE A 1 273 ? 23.286 16.822 -9.344 1.00 64.44 273 PHE A O 1
ATOM 2199 N N . ASP A 1 274 ? 23.103 14.610 -9.729 1.00 68.88 274 ASP A N 1
ATOM 2200 C CA . ASP A 1 274 ? 23.896 14.567 -10.970 1.00 68.88 274 ASP A CA 1
ATOM 2201 C C . ASP A 1 274 ? 23.035 14.370 -12.233 1.00 68.88 274 ASP A C 1
ATOM 2203 O O . ASP A 1 274 ? 23.543 14.023 -13.301 1.00 68.88 274 ASP A O 1
ATOM 2207 N N . VAL A 1 275 ? 21.715 14.546 -12.128 1.00 77.94 275 VAL A N 1
ATOM 2208 C CA . VAL A 1 275 ? 20.798 14.364 -13.260 1.00 77.94 275 VAL A CA 1
ATOM 2209 C C . VAL A 1 275 ? 20.624 15.686 -14.003 1.00 77.94 275 VAL A C 1
ATOM 2211 O O . VAL A 1 275 ? 20.470 16.739 -13.391 1.00 77.94 275 VAL A O 1
ATOM 2214 N N . SER A 1 276 ? 20.666 15.634 -15.337 1.00 79.69 276 SER A N 1
ATOM 2215 C CA . SER A 1 276 ? 20.443 16.814 -16.179 1.00 79.69 276 SER A CA 1
ATOM 2216 C C . SER A 1 276 ? 19.052 17.410 -15.958 1.00 79.69 276 SER A C 1
ATOM 2218 O O . SER A 1 276 ? 18.084 16.680 -15.740 1.00 79.69 276 SER A O 1
ATOM 2220 N N . ASP A 1 277 ? 18.949 18.734 -16.079 1.00 83.38 277 ASP A N 1
ATOM 2221 C CA . ASP A 1 277 ? 17.691 19.463 -15.908 1.00 83.38 277 ASP A CA 1
ATOM 2222 C C . ASP A 1 277 ? 16.546 18.846 -16.733 1.00 83.38 277 ASP A C 1
ATOM 2224 O O . ASP A 1 277 ? 16.672 18.597 -17.935 1.00 83.38 277 ASP A O 1
ATOM 2228 N N . GLY A 1 278 ? 15.404 18.614 -16.079 1.00 88.31 278 GLY A N 1
ATOM 2229 C CA . GLY A 1 278 ? 14.196 18.051 -16.695 1.00 88.31 278 GLY A CA 1
ATOM 2230 C C . GLY A 1 278 ? 14.139 16.521 -16.754 1.00 88.31 278 GLY A C 1
ATOM 2231 O O . GLY A 1 278 ? 13.118 15.978 -17.184 1.00 88.31 278 GLY A O 1
ATOM 2232 N N . TRP A 1 279 ? 15.177 15.825 -16.289 1.00 93.19 279 TRP A N 1
ATOM 2233 C CA . TRP A 1 279 ? 15.219 14.368 -16.191 1.00 93.19 279 TRP A CA 1
ATOM 2234 C C . TRP A 1 279 ? 15.270 13.904 -14.740 1.00 93.19 279 TRP A C 1
ATOM 2236 O O . TRP A 1 279 ? 15.699 14.620 -13.841 1.00 93.19 279 TRP A O 1
ATOM 2246 N N . VAL A 1 280 ? 14.837 12.670 -14.512 1.00 94.69 280 VAL A N 1
ATOM 2247 C CA . VAL A 1 280 ? 14.905 12.012 -13.208 1.00 94.69 280 VAL A CA 1
ATOM 2248 C C . VAL A 1 280 ? 15.251 10.542 -13.411 1.00 94.69 280 VAL A C 1
ATOM 2250 O O . VAL A 1 280 ? 14.829 9.935 -14.395 1.00 94.69 280 VAL A O 1
ATOM 2253 N N . ILE A 1 281 ? 16.021 9.954 -12.496 1.00 95.38 281 ILE A N 1
ATOM 2254 C CA . ILE A 1 281 ? 16.261 8.505 -12.502 1.00 95.38 281 ILE A CA 1
ATOM 2255 C C . ILE A 1 281 ? 15.220 7.829 -11.617 1.00 95.38 281 ILE A C 1
ATOM 2257 O O . ILE A 1 281 ? 15.077 8.178 -10.440 1.00 95.38 281 ILE A O 1
ATOM 2261 N N . GLY A 1 282 ? 14.532 6.828 -12.162 1.00 96.00 282 GLY A N 1
ATOM 2262 C CA . GLY A 1 282 ? 13.512 6.076 -11.444 1.00 96.00 282 GLY A CA 1
ATOM 2263 C C . GLY A 1 282 ? 13.515 4.589 -11.771 1.00 96.00 282 GLY A C 1
ATOM 2264 O O . GLY A 1 282 ? 14.125 4.148 -12.742 1.00 96.00 282 GLY A O 1
ATOM 2265 N N . THR A 1 283 ? 12.820 3.818 -10.937 1.00 97.50 283 THR A N 1
ATOM 2266 C CA . THR A 1 283 ? 12.589 2.380 -11.126 1.00 97.50 283 THR A CA 1
ATOM 2267 C C . THR A 1 283 ? 11.115 2.140 -11.421 1.00 97.50 283 THR A C 1
ATOM 2269 O O . THR A 1 283 ? 10.247 2.570 -10.662 1.00 97.50 283 THR A O 1
ATOM 2272 N N . SER A 1 284 ? 10.814 1.476 -12.533 1.00 97.94 284 SER A N 1
ATOM 2273 C CA . SER A 1 284 ? 9.442 1.161 -12.934 1.00 97.94 284 SER A CA 1
ATOM 2274 C C . SER A 1 284 ? 8.826 0.131 -11.988 1.00 97.94 284 SER A C 1
ATOM 2276 O O . SER A 1 284 ? 9.318 -0.988 -11.897 1.00 97.94 284 SER A O 1
ATOM 2278 N N . HIS A 1 285 ? 7.688 0.451 -11.368 1.00 97.81 285 HIS A N 1
ATOM 2279 C CA . HIS A 1 285 ? 6.922 -0.519 -10.572 1.00 97.81 285 HIS A CA 1
ATOM 2280 C C . HIS A 1 285 ? 6.416 -1.705 -11.413 1.00 97.81 285 HIS A C 1
ATOM 2282 O O . HIS A 1 285 ? 6.202 -2.797 -10.902 1.00 97.81 285 HIS A O 1
ATOM 2288 N N . ARG A 1 286 ? 6.206 -1.497 -12.719 1.00 96.50 286 ARG A N 1
ATOM 2289 C CA . ARG A 1 286 ? 5.675 -2.524 -13.626 1.00 96.50 286 ARG A CA 1
ATOM 2290 C C . ARG A 1 286 ? 6.727 -3.543 -14.061 1.00 96.50 286 ARG A C 1
ATOM 2292 O O . ARG A 1 286 ? 6.348 -4.652 -14.424 1.00 96.50 286 ARG A O 1
ATOM 2299 N N . THR A 1 287 ? 7.997 -3.147 -14.120 1.00 96.81 287 THR A N 1
ATOM 2300 C CA . THR A 1 287 ? 9.057 -3.965 -14.740 1.00 96.81 287 THR A CA 1
ATOM 2301 C C . THR A 1 287 ? 10.283 -4.177 -13.864 1.00 96.81 287 THR A C 1
ATOM 2303 O O . THR A 1 287 ? 11.144 -4.964 -14.232 1.00 96.81 287 THR A O 1
ATOM 2306 N N . GLY A 1 288 ? 10.417 -3.445 -12.757 1.00 96.44 288 GLY A N 1
ATOM 2307 C CA . GLY A 1 288 ? 11.619 -3.442 -11.923 1.00 96.44 288 GLY A CA 1
ATOM 2308 C C . GLY A 1 288 ? 12.848 -2.794 -12.573 1.00 96.44 288 GLY A C 1
ATOM 2309 O O . GLY A 1 288 ? 13.860 -2.590 -11.909 1.00 96.44 288 GLY A O 1
ATOM 2310 N N . CYS A 1 289 ? 12.778 -2.418 -13.854 1.00 96.56 289 CYS A N 1
ATOM 2311 C CA . CYS A 1 289 ? 13.882 -1.779 -14.558 1.00 96.56 289 CYS A CA 1
ATOM 2312 C C . CYS A 1 289 ? 14.081 -0.330 -14.092 1.00 96.56 289 CYS A C 1
ATOM 2314 O O . CYS A 1 289 ? 13.117 0.411 -13.866 1.00 96.56 289 CYS A O 1
ATOM 2316 N N . ARG A 1 290 ? 15.349 0.082 -14.003 1.00 95.75 290 ARG A N 1
ATOM 2317 C CA . ARG A 1 290 ? 15.780 1.439 -13.648 1.00 95.75 290 ARG A CA 1
ATOM 2318 C C . ARG A 1 290 ? 16.281 2.180 -14.884 1.00 95.75 290 ARG A C 1
ATOM 2320 O O . ARG A 1 290 ? 16.985 1.588 -15.694 1.00 95.75 290 ARG A O 1
ATOM 2327 N N . GLY A 1 291 ? 15.965 3.466 -14.993 1.00 95.44 291 GLY A N 1
ATOM 2328 C CA . GLY A 1 291 ? 16.461 4.314 -16.076 1.00 95.44 291 GLY A CA 1
ATOM 2329 C C . GLY A 1 291 ? 16.064 5.779 -15.924 1.00 95.44 291 GLY A C 1
ATOM 2330 O O . GLY A 1 291 ? 15.361 6.151 -14.979 1.00 95.44 291 GLY A O 1
ATOM 2331 N N . PHE A 1 292 ? 16.529 6.602 -16.859 1.00 96.00 292 PHE A N 1
ATOM 2332 C CA . PHE A 1 292 ? 16.179 8.016 -16.968 1.00 96.00 292 PHE A CA 1
ATOM 2333 C C . PHE A 1 292 ? 14.783 8.198 -17.558 1.00 96.00 292 PHE A C 1
ATOM 2335 O O . PHE A 1 292 ? 14.408 7.529 -18.516 1.00 96.00 292 PHE A O 1
ATOM 2342 N N . LEU A 1 293 ? 14.015 9.134 -17.017 1.00 96.06 293 LEU A N 1
ATOM 2343 C CA . LEU A 1 293 ? 12.720 9.518 -17.561 1.00 96.06 293 LEU A CA 1
ATOM 2344 C C . LEU A 1 293 ? 12.525 11.042 -17.506 1.00 96.06 293 LEU A C 1
ATOM 2346 O O . LEU A 1 293 ? 13.076 11.694 -16.615 1.00 96.06 293 LEU A O 1
ATOM 2350 N N . PRO A 1 294 ? 11.735 11.622 -18.425 1.00 95.69 294 PRO A N 1
ATOM 2351 C CA . PRO A 1 294 ? 11.419 13.047 -18.394 1.00 95.69 294 PRO A CA 1
ATOM 2352 C C . PRO A 1 294 ? 10.513 13.388 -17.199 1.00 95.69 294 PRO A C 1
ATOM 2354 O O . PRO A 1 294 ? 9.400 12.868 -17.083 1.00 95.69 294 PRO A O 1
ATOM 2357 N N . GLU A 1 295 ? 10.954 14.286 -16.310 1.00 93.81 295 GLU A N 1
ATOM 2358 C CA . GLU A 1 295 ? 10.208 14.635 -15.087 1.00 93.81 295 GLU A CA 1
ATOM 2359 C C . GLU A 1 295 ? 8.859 15.293 -15.426 1.00 93.81 295 GLU A C 1
ATOM 2361 O O . GLU A 1 295 ? 7.836 14.984 -14.811 1.00 93.81 295 GLU A O 1
ATOM 2366 N N . ASN A 1 296 ? 8.818 16.119 -16.477 1.00 95.50 296 ASN A N 1
ATOM 2367 C CA . ASN A 1 296 ? 7.611 16.812 -16.941 1.00 95.50 296 ASN A CA 1
ATOM 2368 C C . ASN A 1 296 ? 6.532 15.884 -17.532 1.00 95.50 296 ASN A C 1
ATOM 2370 O O . ASN A 1 296 ? 5.437 16.349 -17.844 1.00 95.50 296 ASN A O 1
ATOM 2374 N N . TYR A 1 297 ? 6.818 14.588 -17.687 1.00 97.19 297 TYR A N 1
ATOM 2375 C CA . TYR A 1 297 ? 5.840 13.585 -18.121 1.00 97.19 297 TYR A CA 1
ATOM 2376 C C . TYR A 1 297 ? 5.151 12.913 -16.936 1.00 97.19 297 TYR A C 1
ATOM 2378 O O . TYR A 1 297 ? 4.360 11.989 -17.128 1.00 97.19 297 TYR A O 1
ATOM 2386 N N . THR A 1 298 ? 5.449 13.343 -15.713 1.00 97.25 298 THR A N 1
ATOM 2387 C CA . THR A 1 298 ? 4.986 12.682 -14.501 1.00 97.25 298 THR A CA 1
ATOM 2388 C C . THR A 1 298 ? 4.313 13.642 -13.532 1.00 97.25 298 THR A C 1
ATOM 2390 O O . THR A 1 298 ? 4.520 14.853 -13.558 1.00 97.25 298 THR A O 1
ATOM 2393 N N . GLU A 1 299 ? 3.502 13.083 -12.642 1.00 96.44 299 GLU A N 1
ATOM 2394 C CA . GLU A 1 299 ? 2.961 13.781 -11.482 1.00 96.44 299 GLU A CA 1
ATOM 2395 C C . GLU A 1 299 ? 3.179 12.968 -10.205 1.00 96.44 299 GLU A C 1
ATOM 2397 O O . GLU A 1 299 ? 3.391 11.756 -10.244 1.00 96.44 299 GLU A O 1
ATOM 2402 N N . LYS A 1 300 ? 3.086 13.616 -9.041 1.00 94.94 300 LYS A N 1
ATOM 2403 C CA . LYS A 1 300 ? 3.193 12.913 -7.758 1.00 94.94 300 LYS A CA 1
ATOM 2404 C C . LYS A 1 300 ? 1.978 11.997 -7.531 1.00 94.94 300 LYS A C 1
ATOM 2406 O O . LYS A 1 300 ? 0.838 12.467 -7.475 1.00 94.94 300 LYS A O 1
ATOM 2411 N N . ALA A 1 301 ? 2.241 10.713 -7.310 1.00 95.88 301 ALA A N 1
ATOM 2412 C CA . ALA A 1 301 ? 1.255 9.705 -6.928 1.00 95.88 301 ALA A CA 1
ATOM 2413 C C . ALA A 1 301 ? 1.191 9.523 -5.400 1.00 95.88 301 ALA A C 1
ATOM 2415 O O . ALA A 1 301 ? 1.961 10.144 -4.661 1.00 95.88 301 ALA A O 1
ATOM 2416 N N . ASN A 1 302 ? 0.245 8.715 -4.918 1.00 94.69 302 ASN A N 1
ATOM 2417 C CA . ASN A 1 302 ? 0.182 8.355 -3.503 1.00 94.69 302 ASN A CA 1
ATOM 2418 C C . ASN A 1 302 ? 1.136 7.185 -3.223 1.00 94.69 302 ASN A C 1
ATOM 2420 O O . ASN A 1 302 ? 1.296 6.307 -4.068 1.00 94.69 302 ASN A O 1
ATOM 2424 N N . GLU A 1 303 ? 1.724 7.129 -2.026 1.00 93.56 303 GLU A N 1
ATOM 2425 C CA . GLU A 1 303 ? 2.565 5.991 -1.610 1.00 93.56 303 GLU A CA 1
ATOM 2426 C C . GLU A 1 303 ? 1.819 4.651 -1.758 1.00 93.56 303 GLU A C 1
ATOM 2428 O O . GLU A 1 303 ? 2.341 3.695 -2.337 1.00 93.56 303 GLU A O 1
ATOM 2433 N N . SER A 1 304 ? 0.560 4.615 -1.310 1.00 95.56 304 SER A N 1
ATOM 2434 C CA . SER A 1 304 ? -0.293 3.422 -1.362 1.00 95.56 304 SER A CA 1
ATOM 2435 C C . SER A 1 304 ? -0.752 2.996 -2.757 1.00 95.56 304 SER A C 1
ATOM 2437 O O . SER A 1 304 ? -1.263 1.886 -2.889 1.00 95.56 304 SER A O 1
ATOM 2439 N N . ASP A 1 305 ? -0.533 3.804 -3.804 1.00 96.50 305 ASP A N 1
ATOM 2440 C CA . ASP A 1 305 ? -0.883 3.420 -5.182 1.00 96.50 305 ASP A CA 1
ATOM 2441 C C . ASP A 1 305 ? -0.039 2.216 -5.658 1.00 96.50 305 ASP A C 1
ATOM 2443 O O . ASP A 1 305 ? -0.437 1.499 -6.573 1.00 96.50 305 ASP A O 1
ATOM 2447 N N . THR A 1 306 ? 1.114 1.976 -5.018 1.00 96.94 306 THR A N 1
ATOM 2448 C CA . THR A 1 306 ? 1.990 0.816 -5.269 1.00 96.94 306 THR A CA 1
ATOM 2449 C C . THR A 1 306 ? 1.790 -0.335 -4.281 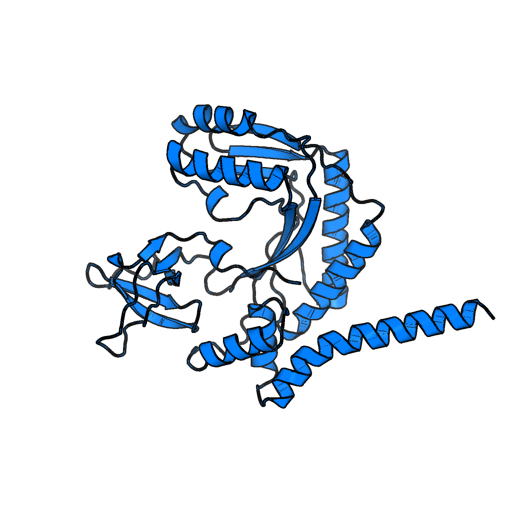1.00 96.94 306 THR A C 1
ATOM 2451 O O . THR A 1 306 ? 2.471 -1.353 -4.374 1.00 96.94 306 THR A O 1
ATOM 2454 N N . TRP A 1 307 ? 0.897 -0.186 -3.300 1.00 97.50 307 TRP A N 1
ATOM 2455 C CA . TRP A 1 307 ? 0.696 -1.216 -2.284 1.00 97.50 307 TRP A CA 1
ATOM 2456 C C . TRP A 1 307 ? -0.245 -2.297 -2.790 1.00 97.50 307 TRP A C 1
ATOM 2458 O O . TRP A 1 307 ? -1.202 -2.047 -3.526 1.00 97.50 307 TRP A O 1
ATOM 2468 N N . VAL A 1 308 ? -0.013 -3.514 -2.323 1.00 97.50 308 VAL A N 1
ATOM 2469 C CA . VAL A 1 308 ? -0.769 -4.684 -2.741 1.00 97.50 308 VAL A CA 1
ATOM 2470 C C . VAL A 1 308 ? -1.683 -5.100 -1.605 1.00 97.50 308 VAL A C 1
ATOM 2472 O O . VAL A 1 308 ? -1.237 -5.450 -0.518 1.00 97.50 308 VAL A O 1
ATOM 2475 N N . LYS A 1 309 ? -2.994 -5.060 -1.848 1.00 96.88 309 LYS A N 1
ATOM 2476 C CA . LYS A 1 309 ? -3.973 -5.673 -0.947 1.00 96.88 309 LYS A CA 1
ATOM 2477 C C . LYS A 1 309 ? -3.982 -7.184 -1.172 1.00 96.88 309 LYS A C 1
ATOM 2479 O O . LYS A 1 309 ? -4.215 -7.628 -2.301 1.00 96.88 309 LYS A O 1
ATOM 2484 N N . HIS A 1 310 ? -3.787 -7.949 -0.106 1.00 96.12 310 HIS A N 1
ATOM 2485 C CA . HIS A 1 310 ? -3.858 -9.407 -0.138 1.00 96.12 310 HIS A CA 1
ATOM 2486 C C . HIS A 1 310 ? -5.302 -9.916 -0.052 1.00 96.12 310 HIS A C 1
ATOM 2488 O O . HIS A 1 310 ? -6.213 -9.182 0.348 1.00 96.12 310 HI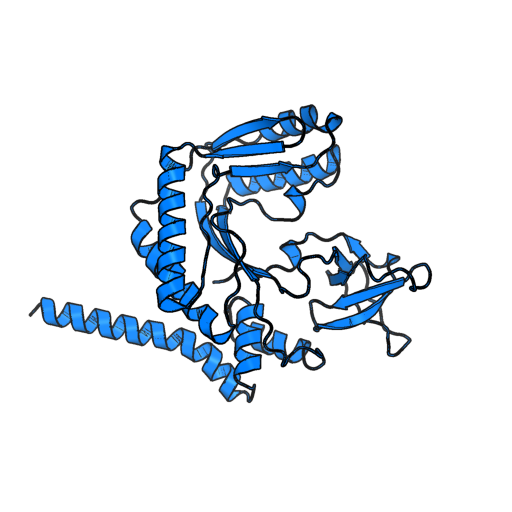S A O 1
ATOM 2494 N N . ARG A 1 311 ? -5.487 -11.167 -0.481 1.00 82.12 311 ARG A N 1
ATOM 2495 C CA . ARG A 1 311 ? -6.765 -11.890 -0.462 1.00 82.12 311 ARG A CA 1
ATOM 2496 C C . ARG A 1 311 ? -7.277 -12.225 0.939 1.00 82.12 311 ARG A C 1
ATOM 2498 O O . ARG A 1 311 ? -6.449 -12.373 1.863 1.00 82.12 311 ARG A O 1
#

Foldseek 3Di:
DVVVVVVVVVVVVVVVVVVPLVVLLVVVVVVVDDSQLLLQLCQQAQVPHSVSSVLLCVLQVVQPCSPPQFFWKKFKWKAKDDPLQVLLVVLLVVCCVPQNDFQLQLDGWTKTFWDIWTFGSVQVVQLVVLLVVLCVVCVVPQDQAWDWDWDADQFFTWTFTDPVNQVSSNVSSVSSQVSCCVRGVIRIGTDPDGIITTSGGRTHSVCRVVSVVSCVVRDSRDRIDIDTWMKIARPVQPPWFKKFFQDFDDDPDPQADTDHHGWIWTFDPVPAPPPPPQKGWTATLRHNDIHIDGPVRIDGDRNCVSMHIHD

Secondary structure (DSSP, 8-state):
-HHHHHHHHHHHHHHHHHHHHHHHHHHHHHTT--HHHHHHHHHHHTT--HHHHHHHHHHTTT-TTTTS--PEEEEEEEEEESHHHHHHHHHHHHHHHHH---GGGGS-S-EE-B--EEE-GGGHHHHHHHHHHHHHHHTTTS-SS--EEEEEETTEEEEEEPHHHHHHHHHHHHHHHHHHHHHH-----B--SPPEEEEEES--GGGHHHHHHHHTTS-TTS--EEEEEEEEEEGGGTTPEEEEESS-B--SSTTBPPB-TT-EEEE-GGG-TTSPTTEEEEEETTT--EEEEEGGGEEE--GGGG-EE--

Organism: Pelodiscus sinensis (NCBI:txid13735)

Sequence (311 aa):
MAVAETQLYSKVLNKVKKRSSCAVLESLLSMGFPAHTANKALAATGHKTVEEASKWLHSHCNDPSLDDPIPQEYALYLCPSGPLHDRLQEFWKESKNQCARNRAHEIFPHITLCDFFTCEDQKVEFLHEALKKVGDRFLNWFPPVISLSLHSSVSYLGFFINDAHANVIKEFAVAFATEASILADCHIKPCTKQLHLTLAHKFYPHHQKTLEQLAKSINPGQNCLWTAALYSRDMRFVNYQILRALFQYKPQNIDELMLNAGDLIYVDRSQQFDVSDGWVIGTSHRTGCRGFLPENYTEKANESDTWVKHR

pLDDT: mean 91.18, std 13.57, range [39.84, 98.56]